Protein 7PQ8 (pdb70)

B-factor: mean 15.74, std 7.75, range [7.04, 47.61]

Structure (mmCIF, N/CA/C/O backbone):
data_7PQ8
#
_entry.id   7PQ8
#
_cell.length_a   34.489
_cell.length_b   57.670
_cell.length_c   93.778
_cell.angle_alpha   90.000
_cell.angle_beta   90.000
_cell.angle_gamma   90.000
#
_symmetry.space_group_name_H-M   'P 21 21 21'
#
loop_
_entity.id
_entity.type
_entity.pdbx_descript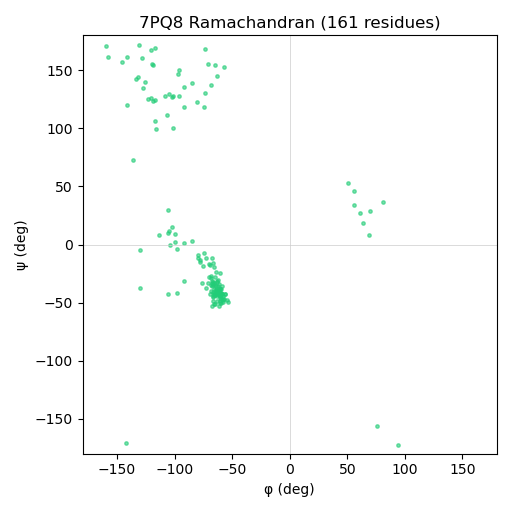ion
1 polymer 'Thiol:disulfide interchange protein DsbA'
2 non-polymer 'TETRAETHYLENE GLYCOL'
3 water water
#
loop_
_atom_site.group_PDB
_atom_site.id
_atom_site.type_symbol
_atom_site.label_atom_id
_atom_site.label_alt_id
_atom_site.label_comp_id
_atom_site.label_asym_id
_atom_site.label_entity_id
_atom_site.label_seq_id
_atom_site.pdbx_PDB_ins_code
_atom_site.Cartn_x
_atom_site.Cartn_y
_atom_site.Cartn_z
_atom_site.occupancy
_atom_site.B_iso_or_equiv
_atom_site.auth_seq_id
_atom_site.auth_comp_id
_atom_site.auth_asym_id
_atom_site.auth_atom_id
_atom_site.pdbx_PDB_model_num
ATOM 1 N N . ASN A 1 3 ? 16.069 1.595 -33.393 1.000 23.502 3 ASN A N 1
ATOM 2 C CA . ASN A 1 3 ? 15.826 0.479 -32.413 1.000 22.527 3 ASN A CA 1
ATOM 3 C C . ASN A 1 3 ? 14.707 0.831 -31.415 1.000 19.595 3 ASN A C 1
ATOM 4 O O . ASN A 1 3 ? 13.825 0.059 -31.494 1.000 17.152 3 ASN A O 1
ATOM 9 N N . ASN A 1 4 ? 14.666 1.906 -30.584 1.000 18.386 4 ASN A N 1
ATOM 10 C CA . ASN A 1 4 ? 13.390 2.305 -29.894 1.000 17.975 4 ASN A CA 1
ATOM 11 C C . ASN A 1 4 ? 12.855 1.242 -28.907 1.000 16.321 4 ASN A C 1
ATOM 12 O O . ASN A 1 4 ? 11.680 1.286 -28.515 1.000 17.906 4 ASN A O 1
ATOM 17 N N . SER A 1 5 ? 13.716 0.342 -28.507 1.000 16.263 5 SER A N 1
ATOM 18 C CA . SER A 1 5 ? 13.400 -0.654 -27.472 1.000 15.502 5 SER A CA 1
ATOM 19 C C . SER A 1 5 ? 13.531 0.028 -26.116 1.000 14.375 5 SER A C 1
ATOM 20 O O . SER A 1 5 ? 13.055 -0.574 -25.134 1.000 13.965 5 SER A O 1
ATOM 23 N N . PHE A 1 6 ? 14.101 1.226 -26.058 1.000 13.618 6 PHE A N 1
ATOM 24 C CA . PHE A 1 6 ? 14.344 1.948 -24.788 1.000 13.867 6 PHE A CA 1
ATOM 25 C C . PHE A 1 6 ? 14.476 3.426 -25.094 1.000 14.353 6 PHE A C 1
ATOM 26 O O . PHE A 1 6 ? 14.725 3.818 -26.275 1.000 14.123 6 PHE A O 1
ATOM 34 N N . ILE A 1 7 ? 14.309 4.223 -24.064 1.000 14.708 7 ILE A N 1
ATOM 35 C CA . ILE A 1 7 ? 14.692 5.653 -24.131 1.000 15.617 7 ILE A CA 1
ATOM 36 C C . ILE A 1 7 ? 15.751 5.917 -23.077 1.000 15.142 7 ILE A C 1
ATOM 37 O O . ILE A 1 7 ? 15.854 5.180 -22.058 1.000 14.376 7 ILE A O 1
ATOM 42 N N . THR A 1 8 ? 16.538 6.942 -23.309 1.000 14.514 8 THR A N 1
ATOM 43 C CA . THR A 1 8 ? 17.615 7.339 -22.399 1.000 14.624 8 THR A CA 1
ATOM 44 C C . THR A 1 8 ? 17.089 8.446 -21.506 1.000 13.590 8 THR A C 1
ATOM 45 O O . THR A 1 8 ? 16.529 9.437 -22.032 1.000 14.251 8 THR A O 1
ATOM 49 N N . LEU A 1 9 ? 17.234 8.277 -20.200 1.000 13.022 9 LEU A N 1
ATOM 50 C CA . LEU A 1 9 ? 16.836 9.287 -19.191 1.000 13.454 9 LEU A CA 1
ATOM 51 C C . LEU A 1 9 ? 17.977 10.281 -19.036 1.000 13.757 9 LEU A C 1
ATOM 52 O O . LEU A 1 9 ? 19.118 9.869 -18.991 1.000 14.462 9 LEU A O 1
ATOM 57 N N . ASN A 1 10 ? 17.629 11.549 -18.932 1.000 13.174 10 ASN A N 1
ATOM 58 C CA . ASN A 1 10 ? 18.611 12.637 -18.761 1.000 14.453 10 ASN A CA 1
ATOM 59 C C . ASN A 1 10 ? 18.041 13.650 -17.783 1.000 14.304 10 ASN A C 1
ATOM 60 O O . ASN A 1 10 ? 16.971 14.206 -18.018 1.000 15.229 10 ASN A O 1
ATOM 65 N N . PRO A 1 11 ? 18.700 13.922 -16.646 1.000 14.647 11 PRO A N 1
ATOM 66 C CA . PRO A 1 11 ? 19.930 13.247 -16.257 1.000 14.783 11 PRO A CA 1
ATOM 67 C C . PRO A 1 11 ? 19.639 11.809 -15.804 1.000 14.510 11 PRO A C 1
ATOM 68 O O . PRO A 1 11 ? 18.484 11.447 -15.547 1.000 14.333 11 PRO A O 1
ATOM 72 N N . SER A 1 12 ? 20.689 11.027 -15.663 1.000 14.644 12 SER A N 1
ATOM 73 C CA . SER A 1 12 ? 20.598 9.659 -15.088 1.000 15.024 12 SER A CA 1
ATOM 74 C C . SER A 1 12 ? 19.990 9.747 -13.685 1.000 14.323 12 SER A C 1
ATOM 75 O O . SER A 1 12 ? 20.153 10.784 -12.989 1.000 15.087 12 SER A O 1
ATOM 78 N N . LEU A 1 13 ? 19.340 8.672 -13.272 1.000 13.397 13 LEU A N 1
ATOM 79 C CA . LEU A 1 13 ? 18.824 8.558 -11.894 1.000 12.964 13 LEU A CA 1
ATOM 80 C C . LEU A 1 13 ? 20.028 8.464 -10.980 1.000 13.740 13 LEU A C 1
ATOM 81 O O . LEU A 1 13 ? 20.983 7.747 -11.269 1.000 13.673 13 LEU A O 1
ATOM 86 N N . PRO A 1 14 ? 20.004 9.184 -9.836 1.000 14.327 14 PRO A N 1
ATOM 87 C CA . PRO A 1 14 ? 21.086 9.081 -8.877 1.000 14.799 14 PRO A CA 1
ATOM 88 C C . PRO A 1 14 ? 21.151 7.695 -8.252 1.000 13.811 14 PRO A C 1
ATOM 89 O O . PRO A 1 14 ? 20.155 7.018 -8.149 1.000 14.410 14 PRO A O 1
ATOM 93 N N A ASN A 1 15 ? 22.346 7.329 -7.798 0.500 14.406 15 ASN A N 1
ATOM 94 N N B ASN A 1 15 ? 22.364 7.343 -7.839 0.500 14.783 15 ASN A N 1
ATOM 95 C CA A ASN A 1 15 ? 22.601 6.100 -7.002 0.500 14.434 15 ASN A CA 1
ATOM 96 C CA B ASN A 1 15 ? 22.632 6.205 -6.928 0.500 15.097 15 ASN A CA 1
ATOM 97 C C A ASN A 1 15 ? 21.928 4.918 -7.699 0.500 13.467 15 ASN A C 1
ATOM 98 C C B ASN A 1 15 ? 22.205 4.893 -7.568 0.500 14.249 15 ASN A C 1
ATOM 99 O O A ASN A 1 15 ? 21.127 4.176 -7.071 0.500 13.312 15 ASN A O 1
ATOM 100 O O B ASN A 1 15 ? 21.748 4.009 -6.841 0.500 15.097 15 ASN A O 1
ATOM 109 N N A SER A 1 16 ? 22.210 4.769 -8.994 0.500 12.731 16 SER A N 1
ATOM 110 N N B SER A 1 16 ? 22.276 4.776 -8.893 0.500 13.425 16 SER A N 1
ATOM 111 C CA A SER A 1 16 ? 21.533 3.790 -9.876 0.500 12.339 16 SER A CA 1
ATOM 112 C CA B SER A 1 16 ? 21.598 3.668 -9.609 0.500 12.828 16 SER A CA 1
ATOM 113 C C A SER A 1 16 ? 22.533 2.870 -10.592 0.500 12.099 16 SER A C 1
ATOM 114 C C B SER A 1 16 ? 22.527 2.952 -10.600 0.500 12.644 16 SER A C 1
ATOM 115 O O A SER A 1 16 ? 22.071 1.900 -11.247 0.500 10.859 16 SER A O 1
ATOM 116 O O B SER A 1 16 ? 22.013 2.212 -11.465 0.500 12.676 16 SER A O 1
ATOM 121 N N . GLU A 1 17 ? 23.846 3.056 -10.425 1.000 12.359 17 GLU A N 1
ATOM 122 C CA . GLU A 1 17 ? 24.796 2.231 -11.219 1.000 12.914 17 GLU A CA 1
ATOM 123 C C . GLU A 1 17 ? 24.560 0.750 -10.884 1.000 11.853 17 GLU A C 1
ATOM 124 O O . GLU A 1 17 ? 24.136 0.444 -9.770 1.000 11.372 17 GLU A O 1
ATOM 130 N N . ASN A 1 18 ? 24.793 -0.140 -11.840 1.000 11.158 18 ASN A N 1
ATOM 131 C CA . ASN A 1 18 ? 24.630 -1.602 -11.637 1.000 10.960 18 ASN A CA 1
ATOM 132 C C . ASN A 1 18 ? 23.255 -1.922 -11.032 1.000 10.539 18 ASN A C 1
ATOM 133 O O . ASN A 1 18 ? 23.173 -2.581 -9.985 1.000 10.690 18 ASN A O 1
ATOM 138 N N . SER A 1 19 ? 22.172 -1.446 -11.639 1.000 9.814 19 SER A N 1
ATOM 139 C CA . SER A 1 19 ? 20.828 -1.656 -11.043 1.000 9.823 19 SER A CA 1
ATOM 140 C C . SER A 1 19 ? 19.753 -1.842 -12.097 1.000 9.392 19 SER A C 1
ATOM 141 O O . SER A 1 19 ? 19.918 -1.413 -13.258 1.000 9.281 19 SER A O 1
ATOM 144 N N . VAL A 1 20 ? 18.664 -2.485 -11.675 1.000 8.866 20 VAL A N 1
ATOM 145 C CA . VAL A 1 20 ? 17.373 -2.402 -12.386 1.000 8.885 20 VAL A CA 1
ATOM 146 C C . VAL A 1 20 ? 16.404 -1.788 -11.379 1.000 8.198 20 VAL A C 1
ATOM 147 O O . VAL A 1 20 ? 16.246 -2.300 -10.243 1.000 8.322 20 VAL A O 1
ATOM 151 N N . ILE A 1 21 ? 15.785 -0.679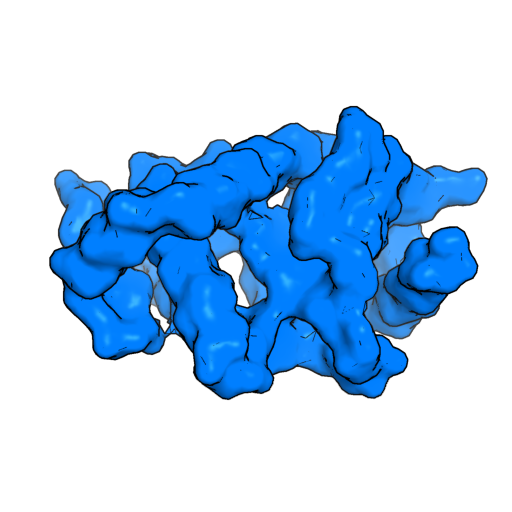 -11.753 1.000 8.032 21 ILE A N 1
ATOM 152 C CA . ILE A 1 21 ? 14.759 0.032 -10.952 1.000 8.536 21 ILE A CA 1
ATOM 153 C C . ILE A 1 21 ? 13.424 -0.262 -11.590 1.000 8.196 21 ILE A C 1
ATOM 154 O O . ILE A 1 21 ? 13.320 -0.178 -12.834 1.000 8.259 21 ILE A O 1
ATOM 159 N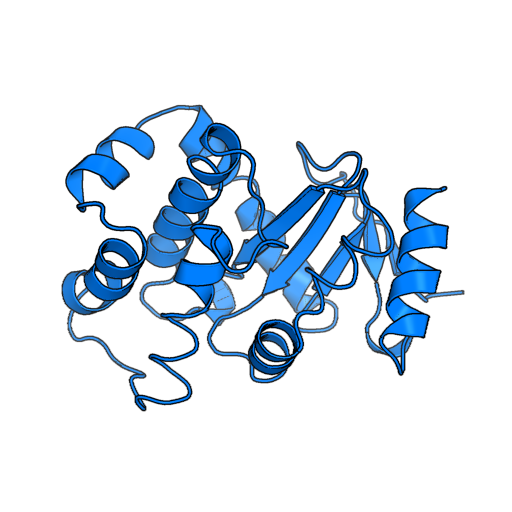 N . GLU A 1 22 ? 12.444 -0.698 -10.829 1.000 7.825 22 GLU A N 1
ATOM 160 C CA . GLU A 1 22 ? 11.075 -0.901 -11.295 1.000 7.475 22 GLU A CA 1
ATOM 161 C C . GLU A 1 22 ? 10.180 0.200 -10.724 1.000 7.057 22 GLU A C 1
ATOM 162 O O . GLU A 1 22 ? 9.936 0.220 -9.496 1.000 7.043 22 GLU A O 1
ATOM 168 N N . ALA A 1 23 ? 9.696 1.077 -11.571 1.000 7.659 23 ALA A N 1
ATOM 169 C CA . ALA A 1 23 ? 8.675 2.060 -11.162 1.000 7.478 23 ALA A CA 1
ATOM 170 C C . ALA A 1 23 ? 7.311 1.390 -11.178 1.000 7.781 23 ALA A C 1
ATOM 171 O O . ALA A 1 23 ? 6.958 0.799 -12.218 1.000 7.890 23 ALA A O 1
ATOM 173 N N . PHE A 1 24 ? 6.607 1.389 -10.063 1.000 7.769 24 PHE A N 1
ATOM 174 C CA . PHE A 1 24 ? 5.408 0.549 -9.894 1.000 7.848 24 PHE A CA 1
ATOM 175 C C . PHE A 1 24 ? 4.348 1.325 -9.114 1.000 8.061 24 PHE A C 1
ATOM 176 O O . PHE A 1 24 ? 4.614 2.255 -8.360 1.000 7.803 24 PHE A O 1
ATOM 184 N N . SER A 1 25 ? 3.132 0.823 -9.242 1.000 8.117 25 SER A N 1
ATOM 185 C CA . SER A 1 25 ? 1.969 1.218 -8.415 1.000 8.586 25 SER A CA 1
ATOM 186 C C . SER A 1 25 ? 1.368 -0.014 -7.784 1.000 8.450 25 SER A C 1
ATOM 187 O O . SER A 1 25 ? 1.243 -1.049 -8.463 1.000 8.384 25 SER A O 1
ATOM 190 N N . TYR A 1 26 ? 0.958 0.070 -6.518 1.000 8.386 26 TYR A N 1
ATOM 191 C CA . TYR A 1 26 ? 0.289 -1.086 -5.870 1.000 8.842 26 TYR A CA 1
ATOM 192 C C . TYR A 1 26 ? -1.147 -1.222 -6.401 1.000 9.278 26 TYR A C 1
ATOM 193 O O . TYR A 1 26 ? -1.771 -2.215 -6.117 1.000 9.032 26 TYR A O 1
ATOM 202 N N . LYS A 1 27 ? -1.615 -0.268 -7.181 1.000 9.292 27 LYS A N 1
ATOM 203 C CA . LYS A 1 27 ? -2.975 -0.308 -7.778 1.000 9.813 27 LYS A CA 1
ATOM 204 C C . LYS A 1 27 ? -2.942 -0.712 -9.250 1.000 9.574 27 LYS A C 1
ATOM 205 O O . LYS A 1 27 ? -3.958 -0.583 -9.936 1.000 10.641 27 LYS A O 1
ATOM 211 N N . CYS A 1 28 ? -1.822 -1.265 -9.715 1.000 8.616 28 CYS A N 1
ATOM 212 C CA . CYS A 1 28 ? -1.660 -1.595 -11.143 1.000 8.580 28 CYS A CA 1
ATOM 213 C C . CYS A 1 28 ? -1.617 -3.109 -11.251 1.000 8.411 28 CYS A C 1
ATOM 214 O O . CYS A 1 28 ? -0.756 -3.770 -10.662 1.000 8.094 28 CYS A O 1
ATOM 217 N N A ILE A 1 29 ? -2.528 -3.667 -12.045 0.500 8.285 29 ILE A N 1
ATOM 218 N N B ILE A 1 29 ? -2.504 -3.664 -12.062 0.500 8.775 29 ILE A N 1
ATOM 219 C CA A ILE A 1 29 ? -2.617 -5.139 -12.245 0.500 8.484 29 ILE A CA 1
ATOM 220 C CA B ILE A 1 29 ? -2.610 -5.137 -12.213 0.500 9.317 29 ILE A CA 1
ATOM 221 C C A ILE A 1 29 ? -1.323 -5.657 -12.849 0.500 8.546 29 ILE A C 1
ATOM 222 C C B ILE A 1 29 ? -1.384 -5.701 -12.921 0.500 8.956 29 ILE A C 1
ATOM 223 O O A ILE A 1 29 ? -0.882 -6.773 -12.475 0.500 8.412 29 ILE A O 1
ATOM 224 O O B ILE A 1 29 ? -1.078 -6.908 -12.721 0.500 8.294 29 ILE A O 1
ATOM 233 N N . HIS A 1 30 ? -0.722 -4.920 -13.772 1.000 8.576 30 HIS A N 1
ATOM 234 C CA . HIS A 1 30 ? 0.514 -5.403 -14.430 1.000 9.260 30 HIS A CA 1
ATOM 235 C C . HIS A 1 30 ? 1.620 -5.491 -13.382 1.000 8.393 30 HIS A C 1
ATOM 236 O O . HIS A 1 30 ? 2.393 -6.455 -13.376 1.000 8.388 30 HIS A O 1
ATOM 243 N N . CYS A 1 31 ? 1.709 -4.461 -12.530 1.000 7.877 31 CYS A N 1
ATOM 244 C CA . CYS A 1 31 ? 2.698 -4.494 -11.429 1.000 7.773 31 CYS A CA 1
ATOM 245 C C . CYS A 1 31 ? 2.440 -5.689 -10.499 1.000 7.635 31 CYS A C 1
ATOM 246 O O . CYS A 1 31 ? 3.366 -6.413 -10.139 1.000 7.505 31 CYS A O 1
ATOM 249 N N . TYR A 1 32 ? 1.181 -5.907 -10.169 1.000 7.724 32 TYR A N 1
ATOM 250 C CA . TYR A 1 32 ? 0.816 -7.071 -9.334 1.000 8.223 32 TYR A CA 1
ATOM 251 C C . TYR A 1 32 ? 1.248 -8.376 -9.996 1.000 8.471 32 TYR A C 1
ATOM 252 O O . TYR A 1 32 ? 1.807 -9.279 -9.348 1.000 8.643 32 TYR A O 1
ATOM 261 N N . ASN A 1 33 ? 1.031 -8.489 -11.291 1.000 8.739 33 ASN A N 1
ATOM 262 C CA . ASN A 1 33 ? 1.370 -9.734 -12.007 1.000 9.165 33 ASN A CA 1
ATOM 263 C C . ASN A 1 33 ? 2.874 -9.918 -12.008 1.000 8.668 33 ASN A C 1
ATOM 264 O O . ASN A 1 33 ? 3.331 -11.065 -11.805 1.000 8.732 33 ASN A O 1
ATOM 269 N N . HIS A 1 34 ? 3.665 -8.875 -12.211 1.000 8.017 34 HIS A N 1
ATOM 270 C CA . HIS A 1 34 ? 5.135 -8.996 -12.149 1.000 7.987 34 HIS A CA 1
ATOM 271 C C . HIS A 1 34 ? 5.605 -9.354 -10.736 1.000 7.950 34 HIS A C 1
ATOM 272 O O . HIS A 1 34 ? 6.581 -10.132 -10.602 1.000 8.503 34 HIS A O 1
ATOM 279 N N . HIS A 1 35 ? 4.946 -8.856 -9.712 1.000 8.078 35 HIS A N 1
ATOM 280 C CA . HIS A 1 35 ? 5.271 -9.183 -8.312 1.000 8.313 35 HIS A CA 1
ATOM 281 C C . HIS A 1 35 ? 5.007 -10.674 -8.079 1.000 8.906 35 HIS A C 1
ATOM 282 O O . HIS A 1 35 ? 5.887 -11.356 -7.520 1.000 9.718 35 HIS A O 1
ATOM 289 N N . LYS A 1 36 ? 3.830 -11.148 -8.435 1.000 9.098 36 LYS A N 1
ATOM 290 C CA . LYS A 1 36 ? 3.492 -12.580 -8.235 1.000 9.929 36 LYS A CA 1
ATOM 291 C C . LYS A 1 36 ? 4.411 -13.454 -9.086 1.000 10.385 36 LYS A C 1
ATOM 292 O O . LYS A 1 36 ? 4.772 -14.570 -8.631 1.000 11.562 36 LYS A O 1
ATOM 298 N N . PHE A 1 37 ? 4.731 -13.055 -10.295 1.000 10.088 37 PHE A N 1
ATOM 299 C CA . PHE A 1 37 ? 5.555 -13.873 -11.209 1.000 10.805 37 PHE A CA 1
ATOM 300 C C . PHE A 1 37 ? 6.990 -13.967 -10.691 1.000 10.507 37 PHE A C 1
ATOM 301 O O . PHE A 1 37 ? 7.683 -14.939 -11.041 1.000 11.115 37 PHE A O 1
ATOM 309 N N . GLY A 1 38 ? 7.466 -12.988 -9.933 1.000 10.208 38 GLY A N 1
ATOM 310 C CA . GLY A 1 38 ? 8.868 -12.954 -9.484 1.000 9.937 38 GLY A CA 1
ATOM 311 C C . GLY A 1 38 ? 9.788 -12.419 -10.551 1.000 9.760 38 GLY A C 1
ATOM 312 O O . GLY A 1 38 ? 10.939 -12.806 -10.599 1.000 10.059 38 GLY A O 1
ATOM 313 N N . THR A 1 39 ? 9.367 -11.434 -11.336 1.000 9.316 39 THR A N 1
ATOM 314 C CA . THR A 1 39 ? 10.221 -10.856 -12.402 1.000 8.985 39 THR A CA 1
ATOM 315 C C . THR A 1 39 ? 11.570 -10.408 -11.846 1.000 8.882 39 THR A C 1
ATOM 316 O O . THR A 1 39 ? 12.620 -10.755 -12.429 1.000 9.312 39 THR A O 1
ATOM 320 N N . LEU A 1 40 ? 11.569 -9.642 -10.752 1.000 8.846 40 LEU A N 1
ATOM 321 C CA . LEU A 1 40 ? 12.876 -9.140 -10.216 1.000 8.902 40 LEU A CA 1
ATOM 322 C C . LEU A 1 40 ? 13.760 -10.305 -9.722 1.000 9.139 40 LEU A C 1
ATOM 323 O O . LEU A 1 40 ? 14.954 -10.273 -9.974 1.000 8.678 40 LEU A O 1
ATOM 328 N N . GLU A 1 41 ? 13.186 -11.261 -9.009 1.000 9.708 41 GLU A N 1
ATOM 329 C CA . GLU A 1 41 ? 13.950 -12.465 -8.584 1.000 10.761 41 GLU A CA 1
ATOM 330 C C . GLU A 1 41 ? 14.572 -13.162 -9.801 1.000 10.513 41 GLU A C 1
ATOM 331 O O . GLU A 1 41 ? 15.758 -13.576 -9.755 1.000 10.580 41 GLU A O 1
ATOM 337 N N A LYS A 1 42 ? 13.818 -13.274 -10.891 0.500 10.614 42 LYS A N 1
ATOM 338 N N B LYS A 1 42 ? 13.824 -13.267 -10.899 0.500 10.733 42 LYS A N 1
ATOM 339 C CA A LYS A 1 42 ? 14.311 -13.963 -12.108 0.500 10.969 42 LYS A CA 1
ATOM 340 C CA B LYS A 1 42 ? 14.297 -13.995 -12.105 0.500 11.175 42 LYS A CA 1
ATOM 341 C C A LYS A 1 42 ? 15.436 -13.140 -12.727 0.500 10.842 42 LYS A C 1
ATOM 342 C C B LYS A 1 42 ? 15.372 -13.148 -12.809 0.500 10.936 42 LYS A C 1
ATOM 343 O O A LYS A 1 42 ? 16.436 -13.708 -13.184 0.500 11.094 42 LYS A O 1
ATOM 344 O O B LYS A 1 42 ? 16.301 -13.711 -13.414 0.500 11.216 42 LYS A O 1
ATOM 355 N N . LEU A 1 43 ? 15.318 -11.818 -12.702 1.000 10.250 43 LEU A N 1
ATOM 356 C CA . LEU A 1 43 ? 16.423 -10.973 -13.224 1.000 10.491 43 LEU A CA 1
ATOM 357 C C . LEU A 1 43 ? 17.654 -11.144 -12.334 1.000 10.688 43 LEU A C 1
ATOM 358 O O . LEU A 1 43 ? 18.749 -11.229 -12.894 1.000 11.232 43 LEU A O 1
ATOM 363 N N . ARG A 1 44 ? 17.502 -11.277 -11.026 1.000 10.640 44 ARG A N 1
ATOM 364 C CA . ARG A 1 44 ? 18.691 -11.539 -10.164 1.000 11.499 44 ARG A CA 1
ATOM 365 C C . ARG A 1 44 ? 19.318 -12.890 -10.504 1.000 12.407 44 ARG A C 1
ATOM 366 O O . ARG A 1 44 ? 20.559 -12.988 -10.462 1.000 12.844 44 ARG A O 1
ATOM 374 N N . GLU A 1 45 ? 18.516 -13.903 -10.846 1.000 13.141 45 GLU A N 1
ATOM 375 C CA . GLU A 1 45 ? 19.063 -15.225 -11.257 1.000 15.040 45 GLU A CA 1
ATOM 376 C C . GLU A 1 45 ? 19.962 -15.022 -12.476 1.000 15.722 45 GLU A C 1
ATOM 377 O O . GLU A 1 45 ? 21.042 -15.666 -12.532 1.000 16.745 45 GLU A O 1
ATOM 383 N N . ALA A 1 46 ? 19.559 -14.205 -13.438 1.000 15.225 46 ALA A N 1
ATOM 384 C CA . ALA A 1 46 ? 20.350 -13.937 -14.661 1.000 15.099 46 ALA A CA 1
ATOM 385 C C . ALA A 1 46 ? 21.512 -12.989 -14.378 1.000 15.412 46 ALA A C 1
ATOM 386 O O . ALA A 1 46 ? 22.553 -13.095 -15.090 1.000 16.139 46 ALA A O 1
ATOM 388 N N . PHE A 1 47 ? 21.350 -12.054 -13.451 1.000 14.330 47 PHE A N 1
ATOM 389 C CA . PHE A 1 47 ? 22.277 -10.903 -13.293 1.000 14.189 47 PHE A CA 1
ATOM 390 C C . PHE A 1 47 ? 22.552 -10.730 -11.814 1.000 14.423 47 PHE A C 1
ATOM 391 O O . PHE A 1 47 ? 22.072 -9.781 -11.229 1.000 13.170 47 PHE A O 1
ATOM 399 N N . PRO A 1 48 ? 23.341 -11.632 -11.202 1.000 14.692 48 PRO A N 1
ATOM 400 C CA . PRO A 1 48 ? 23.556 -11.542 -9.763 1.000 15.434 48 PRO A CA 1
ATOM 401 C C . PRO A 1 48 ? 24.351 -10.289 -9.346 1.000 15.718 48 PRO A C 1
ATOM 402 O O . PRO A 1 48 ? 24.283 -9.965 -8.194 1.000 15.877 48 PRO A O 1
ATOM 406 N N . ASN A 1 49 ? 25.038 -9.579 -10.242 1.000 15.490 49 ASN A N 1
ATOM 407 C CA . ASN A 1 49 ? 25.801 -8.375 -9.833 1.000 15.963 49 ASN A CA 1
ATOM 408 C C . ASN A 1 49 ? 24.993 -7.098 -9.940 1.000 15.415 49 ASN A C 1
ATOM 409 O O . ASN A 1 49 ? 25.555 -6.028 -9.641 1.000 17.266 49 ASN A O 1
ATOM 414 N N . LEU A 1 50 ? 23.714 -7.167 -10.342 1.000 13.621 50 LEU A N 1
ATOM 415 C CA . LEU A 1 50 ? 22.849 -5.963 -10.372 1.000 12.828 50 LEU A CA 1
ATOM 416 C C . LEU A 1 50 ? 22.041 -5.912 -9.077 1.000 12.259 50 LEU A C 1
ATOM 417 O O . LEU A 1 50 ? 21.755 -6.975 -8.488 1.000 13.722 50 LEU A O 1
ATOM 422 N N . HIS A 1 51 ? 21.720 -4.705 -8.666 1.000 12.289 51 HIS A N 1
ATOM 423 C CA . HIS A 1 51 ? 20.859 -4.390 -7.511 1.000 12.061 51 HIS A CA 1
ATOM 424 C C . HIS A 1 51 ? 19.461 -4.146 -8.069 1.000 11.417 51 HIS A C 1
ATOM 425 O O . HIS A 1 51 ? 19.349 -3.578 -9.192 1.000 12.385 51 HIS A O 1
ATOM 432 N N . PHE A 1 52 ? 18.439 -4.499 -7.324 1.000 9.556 52 PHE A N 1
ATOM 433 C CA . PHE A 1 52 ? 17.029 -4.370 -7.764 1.000 9.567 52 PHE A CA 1
ATOM 434 C C . PHE A 1 52 ? 16.310 -3.531 -6.759 1.000 9.591 52 PHE A C 1
ATOM 435 O O . PHE A 1 52 ? 16.319 -3.837 -5.559 1.000 9.668 52 PHE A O 1
ATOM 443 N N . LYS A 1 53 ? 15.669 -2.465 -7.229 1.000 9.460 53 LYS A N 1
ATOM 444 C CA . LYS A 1 53 ? 15.014 -1.463 -6.362 1.000 10.707 53 LYS A CA 1
ATOM 445 C C . LYS A 1 53 ? 13.619 -1.132 -6.872 1.000 9.538 53 LYS A C 1
ATOM 446 O O . LYS A 1 53 ? 13.443 -0.929 -8.100 1.000 9.510 53 LYS A O 1
ATOM 452 N N . LEU A 1 54 ? 12.693 -0.932 -5.973 1.000 9.042 54 LEU A N 1
ATOM 453 C CA . LEU A 1 54 ? 11.336 -0.442 -6.290 1.000 9.350 54 LEU A CA 1
ATOM 454 C C . LEU A 1 54 ? 11.302 1.081 -6.195 1.000 9.724 54 LEU A C 1
ATOM 455 O O . LEU A 1 54 ? 11.849 1.685 -5.230 1.000 11.645 54 LEU A O 1
ATOM 460 N N . TYR A 1 55 ? 10.677 1.711 -7.166 1.000 8.778 55 TYR A N 1
ATOM 461 C CA . TYR A 1 55 ? 10.356 3.154 -7.145 1.000 8.790 55 TYR A CA 1
ATOM 462 C C . TYR A 1 55 ? 8.835 3.262 -7.150 1.000 8.049 55 TYR A C 1
ATOM 463 O O . TYR A 1 55 ? 8.209 3.137 -8.191 1.000 8.201 55 TYR A O 1
ATOM 472 N N . PRO A 1 56 ? 8.175 3.476 -6.005 1.000 7.868 56 PRO A N 1
ATOM 473 C CA . PRO A 1 56 ? 6.733 3.675 -6.037 1.000 8.064 56 PRO A CA 1
ATOM 474 C C . PRO A 1 56 ? 6.410 4.959 -6.834 1.000 7.964 56 PRO A C 1
ATOM 475 O O . PRO A 1 56 ? 7.159 5.933 -6.761 1.000 8.394 56 PRO A O 1
ATOM 479 N N . VAL A 1 57 ? 5.285 4.922 -7.548 1.000 7.660 57 VAL A N 1
ATOM 480 C CA . VAL A 1 57 ? 4.788 6.035 -8.379 1.000 7.997 57 VAL A CA 1
ATOM 481 C C . VAL A 1 57 ? 3.678 6.744 -7.621 1.000 7.877 57 VAL A C 1
ATOM 482 O O . VAL A 1 57 ? 2.559 6.307 -7.639 1.000 7.954 57 VAL A O 1
ATOM 486 N N . SER A 1 58 ? 4.004 7.871 -6.999 1.000 8.568 58 SER A N 1
ATOM 487 C CA . SER A 1 58 ? 3.086 8.451 -6.003 1.000 8.931 58 SER A CA 1
ATOM 488 C C . SER A 1 58 ? 1.797 8.938 -6.651 1.000 9.368 58 SER A C 1
ATOM 489 O O . SER A 1 58 ? 0.755 8.755 -6.043 1.000 9.634 58 SER A O 1
ATOM 492 N N . LEU A 1 59 ? 1.833 9.411 -7.886 1.000 10.314 59 LEU A N 1
ATOM 493 C CA . LEU A 1 59 ? 0.572 9.897 -8.530 1.000 11.953 59 LEU A CA 1
ATOM 494 C C . LEU A 1 59 ? -0.345 8.733 -8.901 1.000 12.648 59 LEU A C 1
ATOM 495 O O . LEU A 1 59 ? -1.523 8.972 -9.170 1.000 13.780 59 LEU A O 1
ATOM 500 N N . MET A 1 60 ? 0.116 7.486 -8.850 1.000 12.214 60 MET A N 1
ATOM 501 C CA . MET A 1 60 ? -0.783 6.331 -9.093 1.000 12.849 60 MET A CA 1
ATOM 502 C C . MET A 1 60 ? -1.130 5.639 -7.785 1.000 12.865 60 MET A C 1
ATOM 503 O O . MET A 1 60 ? -1.860 4.633 -7.829 1.000 15.331 60 MET A O 1
ATOM 508 N N . ASN A 1 61 ? -0.630 6.100 -6.637 1.000 12.046 61 ASN A N 1
ATOM 509 C CA . ASN A 1 61 ? -0.752 5.382 -5.347 1.000 12.159 61 ASN A CA 1
ATOM 510 C C . ASN A 1 61 ? -1.773 6.003 -4.410 1.000 12.928 61 ASN A C 1
ATOM 511 O O . ASN A 1 61 ? -1.761 5.629 -3.216 1.000 14.163 61 ASN A O 1
ATOM 516 N N . GLY A 1 62 ? -2.546 6.944 -4.924 1.000 14.001 62 GLY A N 1
ATOM 517 C CA . GLY A 1 62 ? -3.766 7.427 -4.265 1.000 14.363 62 GLY A CA 1
ATOM 518 C C . GLY A 1 62 ? -3.504 8.357 -3.091 1.000 14.163 62 GLY A C 1
ATOM 519 O O . GLY A 1 62 ? -2.459 9.016 -3.038 1.000 13.437 62 GLY A O 1
ATOM 520 N N . GLU A 1 63 ? -4.472 8.420 -2.195 1.000 15.055 63 GLU A N 1
ATOM 521 C CA . GLU A 1 63 ? -4.573 9.480 -1.180 1.000 15.345 63 GLU A CA 1
ATOM 522 C C . GLU A 1 63 ? -3.371 9.521 -0.224 1.000 15.416 63 GLU A C 1
ATOM 523 O O . GLU A 1 63 ? -2.942 10.610 0.190 1.000 15.067 63 GLU A O 1
ATOM 529 N N . PHE A 1 64 ? -2.852 8.368 0.136 1.000 14.075 64 PHE A N 1
ATOM 530 C CA . PHE A 1 64 ? -1.763 8.201 1.140 1.000 13.281 64 PHE A CA 1
ATOM 531 C C . PHE A 1 64 ? -0.448 7.877 0.446 1.000 12.457 64 PHE A C 1
ATOM 532 O O . PHE A 1 64 ? 0.402 7.185 1.022 1.000 12.233 64 PHE A O 1
ATOM 540 N N . SER A 1 65 ? -0.289 8.358 -0.777 1.000 11.549 65 SER A N 1
ATOM 541 C CA . SER A 1 65 ? 0.915 8.092 -1.602 1.000 10.824 65 SER A CA 1
ATOM 542 C C . SER A 1 65 ? 2.177 8.627 -0.912 1.000 10.594 65 SER A C 1
ATOM 543 O O . SER A 1 65 ? 3.241 7.998 -1.047 1.000 9.770 65 SER A O 1
ATOM 546 N N . LYS A 1 66 ? 2.138 9.773 -0.259 1.000 10.790 66 LYS A N 1
ATOM 547 C CA . LYS A 1 66 ? 3.374 10.329 0.358 1.000 11.564 66 LYS A CA 1
ATOM 548 C C . LYS A 1 66 ? 3.834 9.371 1.469 1.000 10.764 66 LYS A C 1
ATOM 549 O O . LYS A 1 66 ? 5.017 9.039 1.560 1.000 9.713 66 LYS A O 1
ATOM 555 N N . GLU A 1 67 ? 2.878 8.891 2.258 1.000 10.998 67 GLU A N 1
ATOM 556 C CA . GLU A 1 67 ? 3.176 7.972 3.377 1.000 11.373 67 GLU A CA 1
ATOM 557 C C . GLU A 1 67 ? 3.651 6.629 2.836 1.000 10.706 67 GLU A C 1
ATOM 558 O O . GLU A 1 67 ? 4.563 6.052 3.402 1.000 10.158 67 GLU A O 1
ATOM 564 N N . MET A 1 68 ? 3.115 6.190 1.715 1.000 9.948 68 MET A N 1
ATOM 565 C CA . MET A 1 68 ? 3.602 4.944 1.084 1.000 9.686 68 MET A CA 1
ATOM 566 C C . MET A 1 68 ? 5.055 5.162 0.655 1.000 9.396 68 MET A C 1
ATOM 567 O O . MET A 1 68 ? 5.897 4.272 0.849 1.000 9.027 68 MET A O 1
ATOM 572 N N . ASN A 1 69 ? 5.392 6.319 0.082 1.000 9.309 69 ASN A N 1
ATOM 573 C CA . ASN A 1 69 ? 6.799 6.596 -0.310 1.000 9.440 69 ASN A CA 1
ATOM 574 C C . ASN A 1 69 ? 7.695 6.527 0.937 1.000 9.513 69 ASN A C 1
ATOM 575 O O . ASN A 1 69 ? 8.797 5.977 0.850 1.000 9.325 69 ASN A O 1
ATOM 580 N N . GLU A 1 70 ? 7.254 7.076 2.076 1.000 10.139 70 GLU A N 1
ATOM 581 C CA . GLU A 1 70 ? 8.021 7.034 3.335 1.000 10.824 70 GLU A CA 1
ATOM 582 C C . GLU A 1 70 ? 8.309 5.588 3.731 1.000 9.422 70 GLU A C 1
ATOM 583 O O . GLU A 1 70 ? 9.437 5.256 4.112 1.000 9.246 70 GLU A O 1
ATOM 589 N N . LEU A 1 71 ? 7.294 4.721 3.672 1.000 8.848 71 LEU A N 1
ATOM 590 C CA . LEU A 1 71 ? 7.464 3.302 4.051 1.000 8.892 71 LEU A CA 1
ATOM 591 C C . LEU A 1 71 ? 8.434 2.606 3.103 1.000 8.072 71 LEU A C 1
ATOM 592 O O . LEU A 1 71 ? 9.306 1.855 3.602 1.000 8.373 71 LEU A O 1
ATOM 597 N N . PHE A 1 72 ? 8.337 2.851 1.787 1.000 7.862 72 PHE A N 1
ATOM 598 C CA . PHE A 1 72 ? 9.286 2.232 0.833 1.000 7.682 72 PHE A CA 1
ATOM 599 C C . PHE A 1 72 ? 10.687 2.790 1.057 1.000 7.656 72 PHE A C 1
ATOM 600 O O . PHE A 1 72 ? 11.655 2.054 0.866 1.000 8.259 72 PHE A O 1
ATOM 608 N N . ALA A 1 73 ? 10.845 4.066 1.425 1.000 7.717 73 ALA A N 1
ATOM 609 C CA . ALA A 1 73 ? 12.194 4.595 1.677 1.000 8.119 73 ALA A CA 1
ATOM 610 C C . ALA A 1 73 ? 12.807 3.846 2.862 1.000 8.275 73 ALA A C 1
ATOM 611 O O . ALA A 1 73 ? 13.977 3.420 2.823 1.000 8.266 73 ALA A O 1
ATOM 613 N N . PHE A 1 74 ? 12.028 3.655 3.917 1.000 8.677 74 PHE A N 1
ATOM 614 C CA . PHE A 1 74 ? 12.476 2.900 5.116 1.000 8.903 74 PHE A CA 1
ATOM 615 C C . PHE A 1 74 ? 12.854 1.473 4.711 1.000 8.780 74 PHE A C 1
ATOM 616 O O . PHE A 1 74 ? 13.874 0.968 5.119 1.000 9.084 74 PHE A O 1
ATOM 624 N N . ALA A 1 75 ? 11.973 0.787 3.979 1.000 8.167 75 ALA A N 1
ATOM 625 C CA . ALA A 1 75 ? 12.235 -0.598 3.546 1.000 8.442 75 ALA A CA 1
ATOM 626 C C . ALA A 1 75 ? 13.544 -0.646 2.768 1.000 8.535 75 ALA A C 1
ATOM 627 O O . ALA A 1 75 ? 14.340 -1.570 2.966 1.000 8.471 75 ALA A O 1
ATOM 629 N N . GLN A 1 76 ? 13.783 0.332 1.876 1.000 8.778 76 GLN A N 1
ATOM 630 C CA . GLN A 1 76 ? 14.998 0.278 1.010 1.000 9.402 76 GLN A CA 1
ATOM 631 C C . GLN A 1 76 ? 16.226 0.363 1.908 1.000 10.131 76 GLN A C 1
ATOM 632 O O . GLN A 1 76 ? 17.186 -0.380 1.709 1.000 10.295 76 GLN A O 1
ATOM 638 N N A TYR A 1 77 ? 16.220 1.355 2.808 0.500 10.638 77 TYR A N 1
ATOM 639 N N B TYR A 1 77 ? 16.253 1.278 2.861 0.500 10.632 77 TYR A N 1
ATOM 640 C CA A TYR A 1 77 ? 17.251 1.619 3.852 0.500 11.626 77 TYR A CA 1
ATOM 641 C CA B TYR A 1 77 ? 17.481 1.452 3.670 0.500 11.526 77 TYR A CA 1
ATOM 642 C C A TYR A 1 77 ? 17.581 0.322 4.582 0.500 11.773 77 TYR A C 1
ATOM 643 C C B TYR A 1 77 ? 17.637 0.305 4.683 0.500 11.744 77 TYR A C 1
ATOM 644 O O A TYR A 1 77 ? 18.747 -0.157 4.491 0.500 12.027 77 TYR A O 1
ATOM 645 O O B TYR A 1 77 ? 18.769 -0.122 4.963 0.500 12.075 77 TYR A O 1
ATOM 662 N N . LYS A 1 78 ? 16.555 -0.246 5.209 1.000 11.543 78 LYS A N 1
ATOM 663 C CA . LYS A 1 78 ? 16.701 -1.415 6.110 1.000 13.229 78 LYS A CA 1
ATOM 664 C C . LYS A 1 78 ? 17.160 -2.631 5.304 1.000 12.052 78 LYS A C 1
ATOM 665 O O . LYS A 1 78 ? 17.987 -3.438 5.828 1.000 12.292 78 LYS A O 1
ATOM 671 N N . ASP A 1 79 ? 16.694 -2.784 4.063 1.000 10.893 79 ASP A N 1
ATOM 672 C CA . ASP A 1 79 ? 17.113 -3.951 3.239 1.000 11.328 79 ASP A CA 1
ATOM 673 C C . ASP A 1 79 ? 18.631 -3.909 3.007 1.000 11.972 79 ASP A C 1
ATOM 674 O O . ASP A 1 79 ? 19.282 -4.963 3.031 1.000 11.379 79 ASP A O 1
ATOM 679 N N . GLU A 1 80 ? 19.216 -2.730 2.845 1.000 13.940 80 GLU A N 1
ATOM 680 C CA . GLU A 1 80 ? 20.693 -2.604 2.699 1.000 16.972 80 GLU A CA 1
ATOM 681 C C . GLU A 1 80 ? 21.419 -3.072 3.944 1.000 18.974 80 GLU A C 1
ATOM 682 O O . GLU A 1 80 ? 22.537 -3.583 3.840 1.000 22.315 80 GLU A O 1
ATOM 688 N N . GLN A 1 81 ? 20.829 -2.894 5.100 1.000 20.330 81 GLN A N 1
ATOM 689 C CA . GLN A 1 81 ? 21.497 -3.275 6.364 1.000 22.657 81 GLN A CA 1
ATOM 690 C C . GLN A 1 81 ? 21.455 -4.797 6.496 1.000 21.868 81 GLN A C 1
ATOM 691 O O . GLN A 1 81 ? 22.295 -5.353 7.213 1.000 23.382 81 GLN A O 1
ATOM 697 N N . ASN A 1 82 ? 20.558 -5.465 5.757 1.000 20.707 82 ASN A N 1
ATOM 698 C CA . ASN A 1 82 ? 20.194 -6.887 5.949 1.000 19.754 82 ASN A CA 1
ATOM 699 C C . ASN A 1 82 ? 20.631 -7.778 4.758 1.000 17.792 82 ASN A C 1
ATOM 700 O O . ASN A 1 82 ? 20.201 -8.926 4.666 1.000 17.696 82 ASN A O 1
ATOM 705 N N . GLY A 1 83 ? 21.402 -7.282 3.784 1.000 14.892 83 GLY A N 1
ATOM 706 C CA . GLY A 1 83 ? 21.818 -8.091 2.631 1.000 14.444 83 GLY A CA 1
ATOM 707 C C . GLY A 1 83 ? 20.698 -8.452 1.660 1.000 13.260 83 GLY A C 1
ATOM 708 O O . GLY A 1 83 ? 20.787 -9.496 0.976 1.000 13.990 83 GLY A O 1
ATOM 709 N N . LYS A 1 84 ? 19.668 -7.608 1.551 1.000 11.964 84 LYS A N 1
ATOM 710 C CA . LYS A 1 84 ? 18.529 -7.900 0.663 1.000 12.104 84 LYS A CA 1
ATOM 711 C C . LYS A 1 84 ? 18.285 -6.705 -0.250 1.000 10.503 84 LYS A C 1
ATOM 712 O O . LYS A 1 84 ? 18.699 -5.553 0.047 1.000 10.018 84 LYS A O 1
ATOM 718 N N . ASP A 1 85 ? 17.576 -6.995 -1.328 1.000 9.583 85 ASP A N 1
ATOM 719 C CA . ASP A 1 85 ? 16.953 -5.930 -2.151 1.000 8.996 85 ASP A CA 1
ATOM 720 C C . ASP A 1 85 ? 15.603 -6.448 -2.619 1.000 8.834 85 ASP A C 1
ATOM 721 O O . ASP A 1 85 ? 15.137 -7.507 -2.159 1.000 9.354 85 ASP A O 1
ATOM 726 N N . ALA A 1 86 ? 14.981 -5.691 -3.532 1.000 8.879 86 ALA A N 1
ATOM 727 C CA . ALA A 1 86 ? 13.588 -5.965 -3.924 1.000 9.283 86 ALA A CA 1
ATOM 728 C C . ALA A 1 86 ? 13.452 -7.282 -4.682 1.000 9.394 86 ALA A C 1
ATOM 729 O O . ALA A 1 86 ? 12.339 -7.737 -4.898 1.000 10.092 86 ALA A O 1
ATOM 731 N N . SER A 1 87 ? 14.556 -7.886 -5.104 1.000 9.245 87 SER A N 1
ATOM 732 C CA . SER A 1 87 ? 14.556 -9.184 -5.806 1.000 9.905 87 SER A CA 1
ATOM 733 C C . SER A 1 87 ? 14.547 -10.354 -4.831 1.000 9.663 87 SER A C 1
ATOM 734 O O . SER A 1 87 ? 14.567 -11.536 -5.302 1.000 10.724 87 SER A O 1
ATOM 737 N N . TYR A 1 88 ? 14.485 -10.118 -3.522 1.000 9.691 88 TYR A N 1
ATOM 738 C CA . TYR A 1 88 ? 14.354 -11.206 -2.506 1.000 10.342 88 TYR A CA 1
ATOM 739 C C . TYR A 1 88 ? 12.946 -11.146 -1.932 1.000 10.540 88 TYR A C 1
ATOM 740 O O . TYR A 1 88 ? 12.520 -10.092 -1.467 1.000 10.316 88 TYR A O 1
ATOM 749 N N . SER A 1 89 ? 12.226 -12.252 -1.922 1.000 11.193 89 SER A N 1
ATOM 750 C CA . SER A 1 89 ? 10.843 -12.316 -1.435 1.000 12.257 89 SER A CA 1
ATOM 751 C C . SER A 1 89 ? 10.774 -11.991 0.047 1.000 12.221 89 SER A C 1
ATOM 752 O O . SER A 1 89 ? 9.680 -11.572 0.467 1.000 13.534 89 SER A O 1
ATOM 755 N N . ASP A 1 90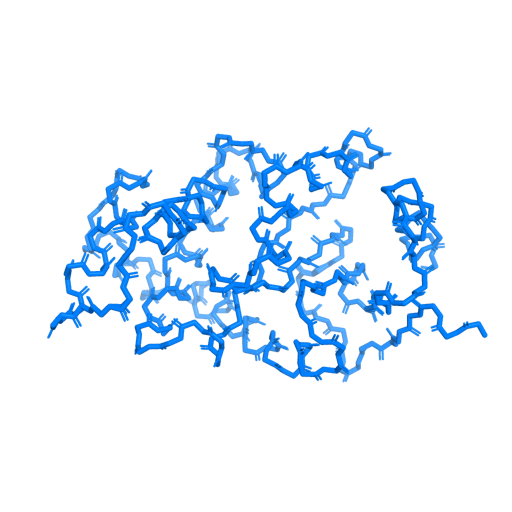 ? 11.862 -12.167 0.817 1.000 11.824 90 ASP A N 1
ATOM 756 C CA . ASP A 1 90 ? 11.834 -11.871 2.273 1.000 12.167 90 ASP A CA 1
ATOM 757 C C . ASP A 1 90 ? 12.448 -10.495 2.563 1.000 11.139 90 ASP A C 1
ATOM 758 O O . ASP A 1 90 ? 12.628 -10.181 3.735 1.000 11.629 90 ASP A O 1
ATOM 763 N N . SER A 1 91 ? 12.724 -9.708 1.530 1.000 10.028 91 SER A N 1
ATOM 764 C CA . SER A 1 91 ? 13.115 -8.289 1.740 1.000 9.533 91 SER A CA 1
ATOM 765 C C . SER A 1 91 ? 11.939 -7.540 2.358 1.000 9.079 91 SER A C 1
ATOM 766 O O . SER A 1 91 ? 10.755 -7.902 2.122 1.000 9.243 91 SER A O 1
ATOM 769 N N . LEU A 1 92 ? 12.236 -6.466 3.077 1.000 9.070 92 LEU A N 1
ATOM 770 C CA . LEU A 1 92 ? 11.159 -5.571 3.547 1.000 9.424 92 LEU A CA 1
ATOM 771 C C . LEU A 1 92 ? 10.495 -4.913 2.333 1.000 8.449 92 LEU A C 1
ATOM 772 O O . LEU A 1 92 ? 9.256 -4.709 2.365 1.000 7.977 92 LEU A O 1
ATOM 777 N N . SER A 1 93 ? 11.246 -4.642 1.270 1.000 8.354 93 SER A N 1
ATOM 778 C CA . SER A 1 93 ? 10.6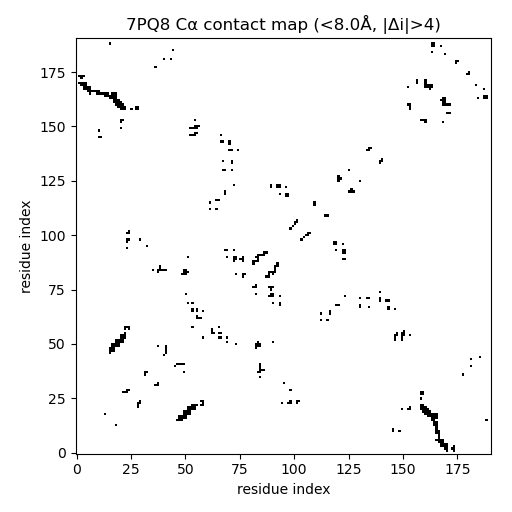27 -3.993 0.095 1.000 8.172 93 SER A CA 1
ATOM 779 C C . SER A 1 93 ? 9.594 -4.906 -0.570 1.000 7.833 93 SER A C 1
ATOM 780 O O . SER A 1 93 ? 8.491 -4.463 -0.886 1.000 7.813 93 SER A O 1
ATOM 783 N N . HIS A 1 94 ? 9.917 -6.203 -0.699 1.000 8.088 94 HIS A N 1
ATOM 784 C CA . HIS A 1 94 ? 8.951 -7.154 -1.285 1.000 8.588 94 HIS A CA 1
ATOM 785 C C . HIS A 1 94 ? 7.771 -7.367 -0.353 1.000 8.572 94 HIS A C 1
ATOM 786 O O . HIS A 1 94 ? 6.618 -7.359 -0.796 1.000 8.187 94 HIS A O 1
ATOM 793 N N . LYS A 1 95 ? 8.017 -7.510 0.933 1.000 8.953 95 LYS A N 1
ATOM 794 C CA . LYS A 1 95 ? 6.923 -7.713 1.899 1.000 9.760 95 LYS A CA 1
ATOM 795 C C . LYS A 1 95 ? 5.997 -6.508 1.921 1.000 9.171 95 LYS A C 1
ATOM 796 O O . LYS A 1 95 ? 4.782 -6.661 2.090 1.000 8.952 95 LYS A O 1
ATOM 802 N N . LEU A 1 96 ? 6.551 -5.322 1.856 1.000 8.506 96 LEU A N 1
ATOM 803 C CA . LEU A 1 96 ? 5.738 -4.096 1.863 1.000 8.175 96 LEU A CA 1
ATOM 804 C C . LEU A 1 96 ? 4.905 -4.020 0.586 1.000 8.038 96 LEU A C 1
ATOM 805 O O . LEU A 1 96 ? 3.693 -3.710 0.661 1.000 8.589 96 LEU A O 1
ATOM 810 N N . ALA A 1 97 ? 5.498 -4.222 -0.594 1.000 7.475 97 ALA A N 1
ATOM 811 C CA . ALA A 1 97 ? 4.700 -4.267 -1.834 1.000 7.890 97 ALA A CA 1
ATOM 812 C C . ALA A 1 97 ? 3.619 -5.350 -1.698 1.000 7.827 97 ALA A C 1
ATOM 813 O O . ALA A 1 97 ? 2.458 -5.101 -2.045 1.000 7.817 97 ALA A O 1
ATOM 815 N N . ASP A 1 98 ? 3.973 -6.502 -1.158 1.000 8.305 98 ASP A N 1
ATOM 816 C CA . ASP A 1 98 ? 3.029 -7.631 -1.064 1.000 8.880 98 ASP A CA 1
ATOM 817 C C . ASP A 1 98 ? 1.813 -7.227 -0.231 1.000 8.866 98 ASP A C 1
ATOM 818 O O . ASP A 1 98 ? 0.664 -7.475 -0.647 1.000 9.071 98 ASP A O 1
ATOM 823 N N A VAL A 1 99 ? 2.003 -6.649 0.958 0.500 8.907 99 VAL A N 1
ATOM 824 N N B VAL A 1 99 ? 2.019 -6.618 0.933 0.500 9.023 99 VAL A N 1
ATOM 825 C CA A VAL A 1 99 ? 0.810 -6.378 1.817 0.500 9.047 99 VAL A CA 1
ATOM 826 C CA B VAL A 1 99 ? 0.874 -6.340 1.846 0.500 9.251 99 VAL A CA 1
ATOM 827 C C A VAL A 1 99 ? -0.125 -5.391 1.114 0.500 8.923 99 VAL A C 1
ATOM 828 C C B VAL A 1 99 ? -0.091 -5.335 1.208 0.500 9.173 99 VAL A C 1
ATOM 829 O O A VAL A 1 99 ? -1.366 -5.602 1.166 0.500 8.736 99 VAL A O 1
ATOM 830 O O B VAL A 1 99 ? -1.314 -5.426 1.467 0.500 9.570 99 VAL A O 1
ATOM 837 N N . TYR A 1 100 ? 0.407 -4.365 0.447 1.000 8.819 100 TYR A N 1
ATOM 838 C CA . TYR A 1 100 ? -0.453 -3.365 -0.248 1.000 8.542 100 TYR A CA 1
ATOM 839 C C . TYR A 1 100 ? -1.129 -3.963 -1.495 1.000 8.539 100 TYR A C 1
ATOM 840 O O . TYR A 1 100 ? -2.332 -3.693 -1.727 1.000 8.639 100 TYR A O 1
ATOM 849 N N . PHE A 1 101 ? -0.413 -4.806 -2.271 1.000 8.359 101 PHE A N 1
ATOM 850 C CA . PHE A 1 101 ? -1.092 -5.541 -3.362 1.000 8.697 101 PHE A CA 1
ATOM 851 C C . PHE A 1 101 ? -2.213 -6.411 -2.766 1.000 9.112 101 PHE A C 1
ATOM 852 O O . PHE A 1 101 ? -3.316 -6.474 -3.333 1.000 9.966 101 PHE A O 1
ATOM 860 N N . VAL A 1 102 ? -1.953 -7.066 -1.645 1.000 9.879 102 VAL A N 1
ATOM 861 C CA . VAL A 1 102 ? -2.968 -7.978 -1.052 1.000 10.805 102 VAL A CA 1
ATOM 862 C C . VAL A 1 102 ? -4.158 -7.136 -0.579 1.000 11.144 102 VAL A C 1
ATOM 863 O O . VAL A 1 102 ? -5.323 -7.494 -0.823 1.000 11.167 102 VAL A O 1
ATOM 867 N N A SER A 1 103 ? -3.876 -6.023 0.097 0.500 10.617 103 SER A N 1
ATOM 868 N N B SER A 1 103 ? -3.875 -5.998 0.046 0.500 11.433 103 SER A N 1
ATOM 869 C CA A SER A 1 103 ? -4.902 -5.057 0.579 0.500 10.703 103 SER A CA 1
ATOM 870 C CA B SER A 1 103 ? -4.921 -5.102 0.602 0.500 12.030 103 SER A CA 1
ATOM 871 C C A SER A 1 103 ? -5.858 -4.695 -0.557 0.500 11.270 103 SER A C 1
ATOM 872 C C B SER A 1 103 ? -5.845 -4.598 -0.509 0.500 11.951 103 SER A C 1
ATOM 873 O O A SER A 1 103 ? -7.102 -4.744 -0.371 0.500 12.169 103 SER A O 1
ATOM 874 O O B SER A 1 103 ? -7.065 -4.414 -0.223 0.500 12.177 103 SER A O 1
ATOM 879 N N . TYR A 1 104 ? -5.294 -4.336 -1.698 1.000 11.539 104 TYR A N 1
ATOM 880 C CA . TYR A 1 104 ? -6.055 -3.730 -2.809 1.000 12.485 104 TYR A CA 1
ATOM 881 C C . TYR A 1 104 ? -6.717 -4.823 -3.654 1.000 13.277 104 TYR A C 1
ATOM 882 O O . TYR A 1 104 ? -7.950 -4.689 -3.919 1.000 16.236 104 TYR A O 1
ATOM 891 N N . PHE A 1 105 ? -5.977 -5.862 -4.069 1.000 12.327 105 PHE A N 1
ATOM 892 C CA . PHE A 1 105 ? -6.449 -6.886 -5.036 1.000 12.982 105 PHE A CA 1
ATOM 893 C C . PHE A 1 105 ? -7.094 -8.089 -4.350 1.000 13.593 105 PHE A C 1
ATOM 894 O O . PHE A 1 105 ? 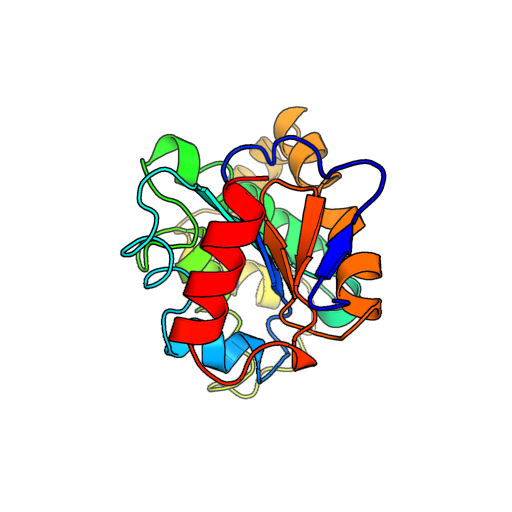-7.935 -8.744 -5.054 1.000 16.231 105 PHE A O 1
ATOM 902 N N . LEU A 1 106 ? -6.702 -8.490 -3.146 1.000 12.740 106 LEU A N 1
ATOM 903 C CA . LEU A 1 106 ? -7.357 -9.637 -2.465 1.000 13.014 106 LEU A CA 1
ATOM 904 C C . LEU A 1 106 ? -8.393 -9.110 -1.477 1.000 13.146 106 LEU A C 1
ATOM 905 O O . LEU A 1 106 ? -9.440 -9.780 -1.337 1.000 13.119 106 LEU A O 1
ATOM 910 N N . ASN A 1 107 ? -8.099 -8.043 -0.729 1.000 12.836 107 ASN A N 1
ATOM 911 C CA . ASN A 1 107 ? -8.939 -7.678 0.443 1.000 13.185 107 ASN A CA 1
ATOM 912 C C . ASN A 1 107 ? -9.919 -6.555 0.075 1.000 13.092 107 ASN A C 1
ATOM 913 O O . ASN A 1 107 ? -10.655 -6.121 0.988 1.000 13.507 107 ASN A O 1
ATOM 918 N N . LYS A 1 108 ? -9.953 -6.096 -1.174 1.000 13.472 108 LYS A N 1
ATOM 919 C CA . LYS A 1 108 ? -10.966 -5.111 -1.640 1.000 14.598 108 LYS A CA 1
ATOM 920 C C . LYS A 1 108 ? -10.889 -3.784 -0.873 1.000 14.867 108 LYS A C 1
ATOM 921 O O . LYS A 1 108 ? -11.903 -3.116 -0.755 1.000 14.728 108 LYS A O 1
ATOM 927 N N . GLN A 1 109 ? -9.739 -3.408 -0.340 1.000 14.828 109 GLN A N 1
ATOM 928 C CA . GLN A 1 109 ? -9.596 -2.113 0.370 1.000 17.110 109 GLN A CA 1
ATOM 929 C C . GLN A 1 109 ? -9.194 -1.051 -0.638 1.000 18.633 109 GLN A C 1
ATOM 930 O O . GLN A 1 109 ? -8.101 -1.155 -1.201 1.000 21.013 109 GLN A O 1
ATOM 936 N N A ARG A 1 110 ? -10.039 -0.056 -0.871 0.500 19.683 110 ARG A N 1
ATOM 937 N N B ARG A 1 110 ? -10.112 -0.112 -0.872 0.500 20.245 110 ARG A N 1
ATOM 938 C CA A ARG A 1 110 ? -9.717 1.115 -1.735 0.500 20.410 110 ARG A CA 1
ATOM 939 C CA B ARG A 1 110 ? -10.005 0.984 -1.871 0.500 21.558 110 ARG A CA 1
ATOM 940 C C A ARG A 1 110 ? -9.601 2.381 -0.886 0.500 21.498 110 ARG A C 1
ATOM 941 C C B ARG A 1 110 ? -10.210 2.375 -1.190 0.500 22.223 110 ARG A C 1
ATOM 942 O O A ARG A 1 110 ? -8.745 3.244 -1.173 0.500 22.896 110 ARG A O 1
ATOM 943 O O B ARG A 1 110 ? -10.169 3.369 -1.949 0.500 23.500 110 ARG A O 1
ATOM 958 N N . ASN A 1 111 ? -10.411 2.476 0.153 1.000 22.403 111 ASN A N 1
ATOM 959 C CA . ASN A 1 111 ? -10.503 3.729 0.957 1.000 23.297 111 ASN A CA 1
ATOM 960 C C . ASN A 1 111 ? -10.057 3.482 2.402 1.000 24.742 111 ASN A C 1
ATOM 961 O O . ASN A 1 111 ? -10.426 2.448 2.973 1.000 27.142 111 ASN A O 1
ATOM 966 N N . PHE A 1 112 ? -9.350 4.436 2.991 1.000 24.593 112 PHE A N 1
ATOM 967 C CA . PHE A 1 112 ? -9.026 4.481 4.439 1.000 25.103 112 PHE A CA 1
ATOM 968 C C . PHE A 1 112 ? -9.465 5.845 4.950 1.000 27.006 112 PHE A C 1
ATOM 969 O O . PHE A 1 112 ? -9.169 6.863 4.284 1.000 25.904 112 PHE A O 1
ATOM 977 N N . SER A 1 113 ? -10.134 5.880 6.102 1.000 29.532 113 SER A N 1
ATOM 978 C CA . SER A 1 113 ? -10.755 7.122 6.632 1.000 31.771 113 SER A CA 1
ATOM 979 C C . SER A 1 113 ? -9.674 7.992 7.263 1.000 32.196 113 SER A C 1
ATOM 980 O O . SER A 1 113 ? -9.915 9.198 7.491 1.000 33.745 113 SER A O 1
ATOM 983 N N . ASN A 1 114 ? -8.499 7.417 7.518 1.000 31.827 114 ASN A N 1
ATOM 984 C CA . ASN A 1 114 ? -7.334 8.234 7.905 1.000 31.523 114 ASN A CA 1
ATOM 985 C C . ASN A 1 114 ? -6.056 7.451 7.645 1.000 30.412 114 ASN A C 1
ATOM 986 O O . ASN A 1 114 ? -6.103 6.240 7.370 1.000 29.161 114 ASN A O 1
ATOM 991 N N . LEU A 1 115 ? -4.962 8.172 7.776 1.000 30.201 115 LEU A N 1
ATOM 992 C CA . LEU A 1 115 ? -3.609 7.652 7.523 1.000 30.055 115 LEU A CA 1
ATOM 993 C C . LEU A 1 115 ? -3.331 6.379 8.345 1.000 28.357 115 LEU A C 1
ATOM 994 O O . LEU A 1 115 ? -2.818 5.422 7.776 1.000 24.855 115 LEU A O 1
ATOM 999 N N . ASP A 1 116 ? -3.616 6.317 9.646 1.000 27.648 116 ASP A N 1
ATOM 1000 C CA . ASP A 1 116 ? -3.030 5.218 10.465 1.000 27.758 116 ASP A CA 1
ATOM 1001 C C . ASP A 1 116 ? -3.607 3.843 10.084 1.000 25.919 116 ASP A C 1
ATOM 1002 O O . ASP A 1 116 ? -2.854 2.854 10.190 1.000 23.299 116 ASP A O 1
ATOM 1007 N N . GLU A 1 117 ? -4.840 3.739 9.595 1.000 23.799 117 GLU A N 1
ATOM 1008 C CA . GLU A 1 117 ? -5.368 2.453 9.081 1.000 24.835 117 GLU A CA 1
ATOM 1009 C C . GLU A 1 117 ? -4.460 2.035 7.907 1.000 21.535 117 GLU A C 1
ATOM 1010 O O . GLU A 1 117 ? -4.052 0.857 7.830 1.000 21.777 117 GLU A O 1
ATOM 1016 N N . PHE A 1 118 ? -4.168 2.985 7.035 1.000 20.089 118 PHE A N 1
ATOM 1017 C CA . PHE A 1 118 ? -3.326 2.724 5.834 1.000 17.372 118 PHE A CA 1
ATOM 1018 C C . PHE A 1 118 ? -1.893 2.407 6.268 1.000 15.809 118 PHE A C 1
ATOM 1019 O O . PHE A 1 118 ? -1.317 1.377 5.826 1.000 14.492 118 PHE A O 1
ATOM 1027 N N . TYR A 1 119 ? -1.313 3.289 7.078 1.000 15.609 119 TYR A N 1
ATOM 1028 C CA . TYR A 1 119 ? 0.110 3.216 7.507 1.000 15.257 119 TYR A CA 1
ATOM 1029 C C . TYR A 1 119 ? 0.360 1.908 8.263 1.000 14.648 119 TYR A C 1
ATOM 1030 O O . TYR A 1 119 ? 1.387 1.277 8.081 1.000 12.780 119 TYR A O 1
ATOM 1039 N N . ASP A 1 120 ? -0.603 1.486 9.080 1.000 14.033 120 ASP A N 1
ATOM 1040 C CA . ASP A 1 120 ? -0.427 0.318 9.958 1.000 15.089 120 ASP A CA 1
ATOM 1041 C C . ASP A 1 120 ? -0.196 -0.947 9.139 1.000 13.960 120 ASP A C 1
ATOM 1042 O O . ASP A 1 120 ? 0.476 -1.831 9.630 1.000 13.632 120 ASP A O 1
ATOM 1047 N N . ILE A 1 121 ? -0.759 -1.049 7.925 1.000 13.981 121 ILE A N 1
ATOM 1048 C CA . ILE A 1 121 ? -0.584 -2.263 7.089 1.000 14.189 121 ILE A CA 1
ATOM 1049 C C . ILE A 1 121 ? 0.910 -2.416 6.819 1.000 12.632 121 ILE A C 1
ATOM 1050 O O . ILE A 1 121 ? 1.465 -3.505 7.010 1.000 12.372 121 ILE A O 1
ATOM 1055 N N . GLY A 1 122 ? 1.541 -1.312 6.403 1.000 11.995 122 GLY A N 1
ATOM 1056 C CA . GLY A 1 122 ? 2.982 -1.303 6.070 1.000 11.648 122 GLY A CA 1
ATOM 1057 C C . GLY A 1 122 ? 3.839 -1.542 7.302 1.000 11.154 122 GLY A C 1
ATOM 1058 O O . GLY A 1 122 ? 4.832 -2.296 7.275 1.000 11.066 122 GLY A O 1
ATOM 1059 N N . LEU A 1 123 ? 3.501 -0.863 8.387 1.000 11.008 123 LEU A N 1
ATOM 1060 C CA . LEU A 1 123 ? 4.282 -1.017 9.645 1.000 11.484 123 LEU A CA 1
ATOM 1061 C C . LEU A 1 123 ? 4.235 -2.473 10.116 1.000 11.576 123 LEU A C 1
ATOM 1062 O O . LEU A 1 123 ? 5.254 -3.009 10.516 1.000 11.950 123 LEU A O 1
ATOM 1067 N N . LYS A 1 124 ? 3.061 -3.117 10.092 1.000 12.577 124 LYS A N 1
ATOM 1068 C CA . LYS A 1 124 ? 2.913 -4.525 10.519 1.000 13.769 124 LYS A CA 1
ATOM 1069 C C . LYS A 1 124 ? 3.752 -5.419 9.607 1.000 13.319 124 LYS A C 1
ATOM 1070 O O . LYS A 1 124 ? 4.474 -6.335 10.083 1.000 13.880 124 LYS A O 1
ATOM 1076 N N . ALA A 1 125 ? 3.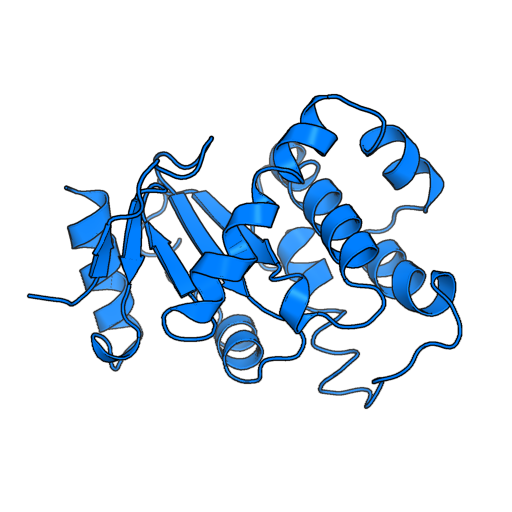748 -5.178 8.287 1.000 12.690 125 ALA A N 1
ATOM 1077 C CA . ALA A 1 125 ? 4.525 -6.054 7.367 1.000 13.341 125 ALA A CA 1
ATOM 1078 C C . ALA A 1 125 ? 6.009 -6.018 7.686 1.000 13.466 125 ALA A C 1
ATOM 1079 O O . ALA A 1 125 ? 6.711 -6.975 7.437 1.000 15.434 125 ALA A O 1
ATOM 1081 N N . MET A 1 126 ? 6.514 -4.874 8.132 1.000 12.722 126 MET A N 1
ATOM 1082 C CA . MET A 1 126 ? 7.962 -4.664 8.344 1.000 11.899 126 MET A CA 1
ATOM 1083 C C . MET A 1 126 ? 8.345 -4.861 9.815 1.000 12.406 126 MET A C 1
ATOM 1084 O O . MET A 1 126 ? 9.536 -4.686 10.110 1.000 13.919 126 MET A O 1
ATOM 1089 N N . ASN A 1 127 ? 7.355 -5.109 10.665 1.000 13.196 127 ASN A N 1
ATOM 1090 C CA . ASN A 1 127 ? 7.557 -5.286 12.132 1.000 14.355 127 ASN A CA 1
ATOM 1091 C C . ASN A 1 127 ? 8.272 -4.079 12.738 1.000 13.716 127 ASN A C 1
ATOM 1092 O O . ASN A 1 127 ? 9.205 -4.229 13.563 1.000 13.922 127 ASN A O 1
ATOM 1097 N N . VAL A 1 128 ? 7.805 -2.891 12.365 1.000 11.966 128 VAL A N 1
ATOM 1098 C CA . VAL A 1 128 ? 8.317 -1.626 12.947 1.000 11.584 128 VAL A CA 1
ATOM 1099 C C . VAL A 1 128 ? 7.141 -0.767 13.373 1.000 11.070 128 VAL A C 1
ATOM 1100 O O . VAL A 1 128 ? 6.005 -1.110 13.073 1.000 11.533 128 VAL A O 1
ATOM 1104 N N . ASN A 1 129 ? 7.439 0.323 14.060 1.000 11.035 129 ASN A N 1
ATOM 1105 C CA . ASN A 1 129 ? 6.373 1.249 14.496 1.000 10.923 129 ASN A CA 1
ATOM 1106 C C . ASN A 1 129 ? 6.581 2.601 13.821 1.000 11.228 129 ASN A C 1
ATOM 1107 O O . ASN A 1 129 ? 7.643 2.866 13.232 1.000 9.759 129 ASN A O 1
ATOM 1112 N N . LYS A 1 130 ? 5.565 3.442 13.950 1.000 11.335 130 LYS A N 1
ATOM 1113 C CA . LYS A 1 130 ? 5.532 4.735 13.235 1.000 12.096 130 LYS A CA 1
ATOM 1114 C C . LYS A 1 130 ? 6.717 5.581 13.685 1.000 11.439 130 LYS A C 1
ATOM 1115 O O . LYS A 1 130 ? 7.337 6.265 12.879 1.000 11.935 130 LYS A O 1
ATOM 1121 N N . ASN A 1 131 ? 7.026 5.584 14.972 1.000 11.213 131 ASN A N 1
ATOM 1122 C CA . ASN A 1 131 ? 8.109 6.441 15.487 1.000 11.148 131 ASN A CA 1
ATOM 1123 C C . ASN A 1 131 ? 9.475 6.008 14.947 1.000 10.927 131 ASN A C 1
ATOM 1124 O O . ASN A 1 131 ? 10.317 6.874 14.699 1.000 11.229 131 ASN A O 1
ATOM 1129 N N . GLU A 1 132 ? 9.721 4.707 14.816 1.000 11.109 132 GLU A N 1
ATOM 1130 C CA . GLU A 1 132 ? 10.991 4.225 14.210 1.000 11.327 132 GLU A CA 1
ATOM 1131 C C . GLU A 1 132 ? 11.085 4.752 12.781 1.000 10.973 132 GLU A C 1
ATOM 1132 O O . GLU A 1 132 ? 12.156 5.284 12.392 1.000 11.732 132 GLU A O 1
ATOM 1138 N N . VAL A 1 133 ? 9.983 4.717 12.039 1.000 10.508 133 VAL A N 1
ATOM 1139 C CA . VAL A 1 133 ? 10.011 5.260 10.655 1.000 10.864 133 VAL A CA 1
ATOM 1140 C C . VAL A 1 133 ? 10.244 6.770 10.728 1.000 11.728 133 VAL A C 1
ATOM 1141 O O . VAL A 1 133 ? 11.076 7.271 9.974 1.000 11.748 133 VAL A O 1
ATOM 1145 N N . LEU A 1 134 ? 9.575 7.481 11.633 1.000 12.205 134 LEU A N 1
ATOM 1146 C CA . LEU A 1 134 ? 9.708 8.960 11.736 1.000 14.062 134 LEU A CA 1
ATOM 1147 C C . LEU A 1 134 ? 11.155 9.327 12.034 1.000 13.586 134 LEU A C 1
ATOM 1148 O O . LEU A 1 134 ? 11.660 10.302 11.463 1.000 13.465 134 LEU A O 1
ATOM 1153 N N . ASN A 1 135 ? 11.819 8.601 12.928 1.000 13.125 135 ASN A N 1
ATOM 1154 C CA . ASN A 1 135 ? 13.234 8.907 13.258 1.000 14.051 135 ASN A CA 1
ATOM 1155 C C . ASN A 1 135 ? 14.128 8.707 12.033 1.000 13.347 135 ASN A C 1
ATOM 1156 O O . ASN A 1 135 ? 15.037 9.524 11.810 1.000 14.077 135 ASN A O 1
ATOM 1161 N N . PHE A 1 136 ? 13.896 7.705 11.214 1.000 11.960 136 PHE A N 1
ATOM 1162 C CA . PHE A 1 136 ? 14.617 7.512 9.934 1.000 11.602 136 PHE A CA 1
ATOM 1163 C C . PHE A 1 136 ? 14.299 8.658 8.975 1.000 11.148 136 PHE A C 1
ATOM 1164 O O . PHE A 1 136 ? 15.224 9.172 8.337 1.000 10.782 136 PHE A O 1
ATOM 1172 N N . LEU A 1 137 ? 13.058 9.084 8.883 1.000 11.333 137 LEU A N 1
ATOM 1173 C CA . LEU A 1 137 ? 12.674 10.142 7.915 1.000 11.645 137 LEU A CA 1
ATOM 1174 C C . LEU A 1 137 ? 13.420 11.431 8.228 1.000 12.352 137 LEU A C 1
ATOM 1175 O O . LEU A 1 137 ? 13.665 12.201 7.277 1.000 13.923 137 LEU A O 1
ATOM 1180 N N A ASN A 1 138 ? 13.784 11.629 9.496 0.500 12.401 138 ASN A N 1
ATOM 1181 N N B ASN A 1 138 ? 13.737 11.653 9.509 0.500 12.429 138 ASN A N 1
ATOM 1182 C CA A ASN A 1 138 ? 14.455 12.872 9.964 0.500 12.808 138 ASN A CA 1
ATOM 1183 C CA B ASN A 1 138 ? 14.477 12.859 9.978 0.500 12.826 138 ASN A CA 1
ATOM 1184 C C A ASN A 1 138 ? 15.970 12.768 9.770 0.500 12.695 138 ASN A C 1
ATOM 1185 C C B ASN A 1 138 ? 15.982 12.606 9.856 0.500 12.689 138 ASN A C 1
ATOM 1186 O O A ASN A 1 138 ? 16.699 13.347 10.577 0.500 12.845 138 ASN A O 1
ATOM 1187 O O B ASN A 1 138 ? 16.718 12.826 10.840 0.500 12.670 138 ASN A O 1
ATOM 1196 N N . THR A 1 139 ? 16.418 12.115 8.700 1.000 12.266 139 THR A N 1
ATOM 1197 C CA . THR A 1 139 ? 17.846 11.920 8.382 1.000 12.185 139 THR A CA 1
ATOM 1198 C C . THR A 1 139 ? 18.078 12.352 6.954 1.000 11.980 139 THR A C 1
ATOM 1199 O O . THR A 1 139 ? 17.202 12.269 6.089 1.000 11.441 139 THR A O 1
ATOM 1203 N N . PRO A 1 140 ? 19.285 12.856 6.655 1.000 12.195 140 PRO A N 1
ATOM 1204 C CA . PRO A 1 140 ? 19.572 13.288 5.298 1.000 12.568 140 PRO A CA 1
ATOM 1205 C C . PRO A 1 140 ? 19.407 12.163 4.276 1.000 12.290 140 PRO A C 1
ATOM 1206 O O . PRO A 1 140 ? 18.953 12.392 3.172 1.000 11.892 140 PRO A O 1
ATOM 1210 N N . LYS A 1 141 ? 19.759 10.937 4.650 1.000 12.762 141 LYS A N 1
ATOM 1211 C CA . LYS A 1 141 ? 19.711 9.808 3.690 1.000 13.081 141 LYS A CA 1
ATOM 1212 C C . LYS A 1 141 ? 18.252 9.470 3.328 1.000 11.712 141 LYS A C 1
ATOM 1213 O O . LYS A 1 141 ? 17.902 9.250 2.144 1.000 11.154 141 LYS A O 1
ATOM 1219 N N . ALA A 1 142 ? 17.344 9.496 4.272 1.000 11.010 142 ALA A N 1
ATOM 1220 C CA . ALA A 1 142 ? 15.920 9.276 3.983 1.000 10.950 142 ALA A CA 1
ATOM 1221 C C . ALA A 1 142 ? 15.423 10.336 2.983 1.000 11.075 142 ALA A C 1
ATOM 1222 O O . ALA A 1 142 ? 14.709 10.029 2.012 1.000 11.189 142 ALA A O 1
ATOM 1224 N N . LYS A 1 143 ? 15.759 11.615 3.220 1.000 11.391 143 LYS A N 1
ATOM 1225 C CA . LYS A 1 143 ? 15.334 12.708 2.321 1.000 11.435 143 LYS A CA 1
ATOM 1226 C C . LYS A 1 143 ? 15.887 12.468 0.915 1.000 10.978 143 LYS A C 1
ATOM 1227 O O . LYS A 1 143 ? 15.192 12.755 -0.061 1.000 11.630 143 LYS A O 1
ATOM 1233 N N . GLU A 1 144 ? 17.118 11.969 0.811 1.000 11.420 144 GLU A N 1
ATOM 1234 C CA . GLU A 1 144 ? 17.744 11.649 -0.493 1.000 12.024 144 GLU A CA 1
ATOM 1235 C C . GLU A 1 144 ? 16.951 10.536 -1.191 1.000 11.637 144 GLU A C 1
ATOM 1236 O O . GLU A 1 144 ? 16.686 10.620 -2.408 1.000 11.753 144 GLU A O 1
ATOM 1242 N N . ILE A 1 145 ? 16.636 9.454 -0.494 1.000 11.366 145 ILE A N 1
ATOM 1243 C CA . ILE A 1 145 ? 15.875 8.327 -1.104 1.000 11.755 145 ILE A CA 1
ATOM 1244 C C . ILE A 1 145 ? 14.515 8.856 -1.583 1.000 11.389 145 ILE A C 1
ATOM 1245 O O . ILE A 1 145 ? 14.076 8.512 -2.688 1.000 11.467 145 ILE A O 1
ATOM 1250 N N . LEU A 1 146 ? 13.812 9.676 -0.801 1.000 10.930 146 LEU A N 1
ATOM 1251 C CA . LEU A 1 146 ? 12.484 10.205 -1.166 1.000 11.205 146 LEU A CA 1
ATOM 1252 C C . LEU A 1 146 ? 12.587 11.107 -2.391 1.000 11.062 146 LEU A C 1
ATOM 1253 O O . LEU A 1 146 ? 11.718 11.075 -3.280 1.000 10.752 146 LEU A O 1
ATOM 1258 N N A SER A 1 147 ? 13.646 11.910 -2.469 0.500 11.019 147 SER A N 1
ATOM 1259 N N B SER A 1 147 ? 13.666 11.887 -2.443 0.500 11.377 147 SER A N 1
ATOM 1260 C CA A SER A 1 147 ? 13.897 12.770 -3.650 0.500 11.273 147 SER A CA 1
ATOM 1261 C CA B SER A 1 147 ? 14.000 12.775 -3.581 0.500 11.859 147 SER A CA 1
ATOM 1262 C C A SER A 1 147 ? 14.004 11.899 -4.891 0.500 11.109 147 SER A C 1
ATOM 1263 C C B SER A 1 147 ? 14.096 11.961 -4.867 0.500 11.351 147 SER A C 1
ATOM 1264 O O A SER A 1 147 ? 13.383 12.252 -5.933 0.500 11.228 147 SER A O 1
ATOM 1265 O O B SER A 1 147 ? 13.633 12.453 -5.918 0.500 10.768 147 SER A O 1
ATOM 1270 N N . GLU A 1 148 ? 14.756 10.797 -4.785 1.000 11.036 148 GLU A N 1
ATOM 1271 C CA . GLU A 1 148 ? 14.955 9.876 -5.930 1.000 11.132 148 GLU A CA 1
ATOM 1272 C C . GLU A 1 148 ? 13.579 9.402 -6.428 1.000 10.918 148 GLU A C 1
ATOM 1273 O O . GLU A 1 148 ? 13.346 9.335 -7.661 1.000 10.457 148 GLU A O 1
ATOM 1279 N N . PHE A 1 149 ? 12.656 9.087 -5.543 1.000 10.182 149 PHE A N 1
ATOM 1280 C CA . PHE A 1 149 ? 11.345 8.531 -5.927 1.000 10.034 149 PHE A CA 1
ATOM 1281 C C . PHE A 1 149 ? 10.556 9.587 -6.705 1.000 9.991 149 PHE A C 1
ATOM 1282 O O . PHE A 1 149 ? 9.636 9.217 -7.426 1.000 10.209 149 PHE A O 1
ATOM 1290 N N . GLN A 1 150 ? 10.894 10.869 -6.617 1.000 10.667 150 GLN A N 1
ATOM 1291 C CA . GLN A 1 150 ? 10.072 11.873 -7.337 1.000 11.542 150 GLN A CA 1
ATOM 1292 C C . GLN A 1 150 ? 10.185 11.639 -8.856 1.000 11.334 150 GLN A C 1
ATOM 1293 O O . GLN A 1 150 ? 9.240 11.964 -9.573 1.000 11.936 150 GLN A O 1
ATOM 1299 N N . ARG A 1 151 ? 11.296 11.073 -9.340 1.000 10.276 151 ARG A N 1
ATOM 1300 C CA . ARG A 1 151 ? 11.477 10.880 -10.797 1.000 10.525 151 ARG A CA 1
ATOM 1301 C C . ARG A 1 151 ? 10.495 9.800 -11.279 1.000 9.925 151 ARG A C 1
ATOM 1302 O O . ARG A 1 151 ? 10.307 9.666 -12.485 1.000 9.787 151 ARG A O 1
ATOM 1310 N N . ALA A 1 152 ? 9.944 8.981 -10.396 1.000 9.498 152 ALA A N 1
ATOM 1311 C CA . ALA A 1 152 ? 9.098 7.818 -10.787 1.000 9.492 152 ALA A CA 1
ATOM 1312 C C . ALA A 1 152 ? 7.850 8.293 -11.510 1.000 9.555 152 ALA A C 1
ATOM 1313 O O . ALA A 1 152 ? 7.341 7.567 -12.358 1.000 9.160 152 ALA A O 1
ATOM 1315 N N . ASN A 1 153 ? 7.345 9.485 -11.173 1.000 10.018 153 ASN A N 1
ATOM 1316 C CA . ASN A 1 153 ? 6.057 9.929 -11.765 1.000 10.239 153 ASN A CA 1
ATOM 1317 C C . ASN A 1 153 ? 6.209 10.151 -13.282 1.000 10.762 153 ASN A C 1
ATOM 1318 O O . ASN A 1 153 ? 5.415 9.644 -14.042 1.000 11.344 153 ASN A O 1
ATOM 1323 N N . ASP A 1 154 ? 7.209 10.925 -13.704 1.000 11.706 154 ASP A N 1
ATOM 1324 C CA . ASP A 1 154 ? 7.393 11.169 -15.159 1.000 12.224 154 ASP A CA 1
ATOM 1325 C C . ASP A 1 154 ? 7.812 9.864 -15.844 1.000 11.533 154 ASP A C 1
ATOM 1326 O O . ASP A 1 154 ? 7.422 9.634 -16.980 1.000 11.596 154 ASP A O 1
ATOM 1331 N N . ILE A 1 155 ? 8.602 9.026 -15.189 1.000 10.464 155 ILE A N 1
ATOM 1332 C CA . ILE A 1 155 ? 8.995 7.704 -15.740 1.000 10.254 155 ILE A CA 1
ATOM 1333 C C . ILE A 1 155 ? 7.722 6.912 -16.036 1.000 10.276 155 ILE A C 1
ATOM 1334 O O . ILE A 1 155 ? 7.586 6.360 -17.156 1.000 10.328 155 ILE A O 1
ATOM 1339 N N . ALA A 1 156 ? 6.760 6.873 -15.115 1.000 10.182 156 ALA A N 1
ATOM 1340 C CA . ALA A 1 156 ? 5.543 6.067 -15.292 1.000 10.477 156 ALA A CA 1
ATOM 1341 C C . ALA A 1 156 ? 4.675 6.629 -16.423 1.000 10.999 156 ALA A C 1
ATOM 1342 O O . ALA A 1 156 ? 3.926 5.873 -17.071 1.000 11.781 156 ALA A O 1
ATOM 1344 N N . LYS A 1 157 ? 4.704 7.938 -16.632 1.000 11.757 157 LYS A N 1
ATOM 1345 C CA . LYS A 1 157 ? 3.778 8.588 -17.593 1.000 12.972 157 LYS A CA 1
ATOM 1346 C C . LYS A 1 157 ? 4.170 8.207 -19.013 1.000 12.844 157 LYS A C 1
ATOM 1347 O O . LYS A 1 157 ? 3.284 8.177 -19.867 1.000 14.239 157 LYS A O 1
ATOM 1353 N N . THR A 1 158 ? 5.435 7.911 -19.268 1.000 12.064 158 THR A N 1
ATOM 1354 C CA . THR A 1 158 ? 5.892 7.708 -20.667 1.000 12.740 158 THR A CA 1
ATOM 1355 C C . THR A 1 158 ? 5.146 6.523 -21.306 1.000 12.419 158 THR A C 1
ATOM 1356 O O . THR A 1 158 ? 4.642 6.659 -22.450 1.000 13.827 158 THR A O 1
ATOM 1360 N N . TYR A 1 159 ? 5.144 5.347 -20.669 1.000 12.420 159 TYR A N 1
ATOM 1361 C CA . TYR A 1 159 ? 4.598 4.100 -21.275 1.000 12.702 159 TYR A CA 1
ATOM 1362 C C . TYR A 1 159 ? 3.623 3.390 -20.337 1.000 12.492 159 TYR A C 1
ATOM 1363 O O . TYR A 1 159 ? 3.186 2.303 -20.699 1.000 14.361 159 TYR A O 1
ATOM 1372 N N . GLY A 1 160 ? 3.445 3.869 -19.112 1.000 11.692 160 GLY A N 1
ATOM 1373 C CA . GLY A 1 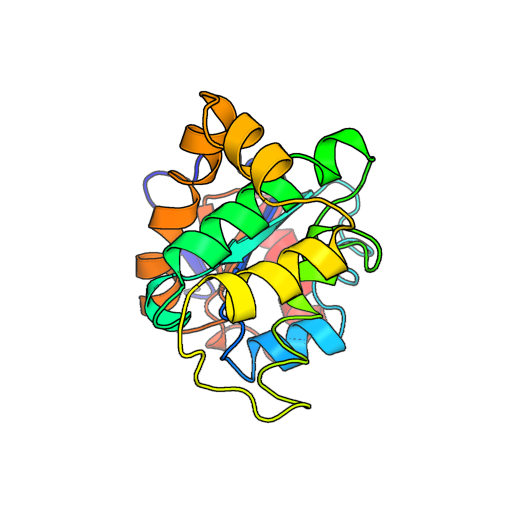160 ? 2.673 3.151 -18.088 1.000 11.546 160 GLY A CA 1
ATOM 1374 C C . GLY A 1 160 ? 3.577 2.300 -17.212 1.000 10.886 160 GLY A C 1
ATOM 1375 O O . GLY A 1 160 ? 4.805 2.336 -17.286 1.000 11.172 160 GLY A O 1
ATOM 1376 N N . THR A 1 161 ? 2.942 1.511 -16.366 1.000 10.694 161 THR A N 1
ATOM 1377 C CA . THR A 1 161 ? 3.634 0.725 -15.335 1.000 10.131 161 THR A CA 1
ATOM 1378 C C . THR A 1 161 ? 3.394 -0.749 -15.557 1.000 10.171 161 THR A C 1
ATOM 1379 O O . THR A 1 161 ? 2.376 -1.195 -16.131 1.000 10.363 161 THR A O 1
ATOM 1383 N N . PRO A 1 162 ? 4.322 -1.600 -15.084 1.000 9.366 162 PRO A N 1
ATOM 1384 C CA . PRO A 1 162 ? 5.613 -1.190 -14.523 1.000 9.077 162 PRO A CA 1
ATOM 1385 C C . PRO A 1 162 ? 6.581 -0.662 -15.589 1.000 8.368 162 PRO A C 1
ATOM 1386 O O . PRO A 1 162 ? 6.466 -1.006 -16.780 1.000 8.806 162 PRO A O 1
ATOM 1390 N N . ALA A 1 163 ? 7.522 0.178 -15.163 1.000 8.126 163 ALA A N 1
ATOM 1391 C CA . ALA A 1 163 ? 8.618 0.647 -16.001 1.000 7.831 163 ALA A CA 1
ATOM 1392 C C . ALA A 1 163 ? 9.944 0.199 -15.444 1.000 7.629 163 ALA A C 1
ATOM 1393 O O . ALA A 1 163 ? 10.187 0.415 -14.232 1.000 7.850 163 ALA A O 1
ATOM 1395 N N . PHE A 1 164 ? 10.725 -0.486 -16.247 1.000 7.852 164 PHE A N 1
ATOM 1396 C CA . PHE A 1 164 ? 12.037 -1.016 -15.833 1.000 7.822 164 PHE A CA 1
ATOM 1397 C C . PHE A 1 164 ? 13.125 -0.100 -16.383 1.000 7.883 164 PHE A C 1
ATOM 1398 O O . PHE A 1 164 ? 13.152 0.150 -17.626 1.000 8.193 164 PHE A O 1
ATOM 1406 N N . VAL A 1 165 ? 14.017 0.351 -15.547 1.000 7.839 165 VAL A N 1
ATOM 1407 C CA . VAL A 1 165 ? 15.122 1.271 -15.879 1.000 8.086 165 VAL A CA 1
ATOM 1408 C C . VAL A 1 165 ? 16.436 0.585 -15.545 1.000 8.108 165 VAL A C 1
ATOM 1409 O O . VAL A 1 165 ? 16.606 0.157 -14.381 1.000 7.827 165 VAL A O 1
ATOM 1413 N N . VAL A 1 166 ? 17.350 0.506 -16.498 1.000 8.774 166 VAL A N 1
ATOM 1414 C CA . VAL A 1 166 ? 18.660 -0.161 -16.312 1.000 9.349 166 VAL A CA 1
ATOM 1415 C C . VAL A 1 166 ? 19.747 0.896 -16.097 1.000 9.635 166 VAL A C 1
ATOM 1416 O O . VAL A 1 166 ? 19.862 1.850 -16.904 1.000 10.065 166 VAL A O 1
ATOM 1420 N N . ASN A 1 167 ? 20.496 0.738 -15.013 1.000 9.873 167 ASN A N 1
ATOM 1421 C CA . ASN A 1 167 ? 21.677 1.571 -14.652 1.000 10.703 167 ASN A CA 1
ATOM 1422 C C . ASN A 1 167 ? 21.298 3.050 -14.596 1.000 10.955 167 ASN A C 1
ATOM 1423 O O . ASN A 1 167 ? 22.146 3.904 -14.907 1.000 12.083 167 ASN A O 1
ATOM 1428 N N . GLY A 1 168 ? 20.073 3.366 -14.172 1.000 10.562 168 GLY A N 1
ATOM 1429 C CA . GLY A 1 168 ? 19.586 4.749 -13.993 1.000 10.881 168 GLY A CA 1
ATOM 1430 C C . GLY A 1 168 ? 19.423 5.471 -15.296 1.000 11.593 168 GLY A C 1
ATOM 1431 O O . GLY A 1 168 ? 19.111 6.693 -15.236 1.000 11.917 168 GLY A O 1
ATOM 1432 N N . LYS A 1 169 ? 19.552 4.812 -16.447 1.000 12.194 169 LYS A N 1
ATOM 1433 C CA . LYS A 1 169 ? 19.718 5.523 -17.726 1.000 13.938 169 LYS A CA 1
ATOM 1434 C C . LYS A 1 169 ? 18.767 5.033 -18.810 1.000 12.835 169 LYS A C 1
ATOM 1435 O O . LYS A 1 169 ? 18.311 5.854 -19.633 1.000 13.864 169 LYS A O 1
ATOM 1441 N N . TYR A 1 170 ? 18.495 3.737 -18.874 1.000 11.445 170 TYR A N 1
ATOM 1442 C CA . TYR A 1 170 ? 17.840 3.160 -20.071 1.000 11.553 170 TYR A CA 1
ATOM 1443 C C . TYR A 1 170 ? 16.501 2.598 -19.639 1.000 10.615 170 TYR A C 1
ATOM 1444 O O . TYR A 1 170 ? 16.429 1.579 -18.928 1.000 9.897 170 TYR A O 1
ATOM 1453 N N . GLN A 1 171 ? 15.453 3.289 -20.001 1.000 9.791 171 GLN A N 1
ATOM 1454 C CA . GLN A 1 171 ? 14.072 2.904 -19.629 1.000 9.560 171 GLN A CA 1
ATOM 1455 C C . GLN A 1 171 ? 13.491 2.035 -20.735 1.000 9.665 171 GLN A C 1
ATOM 1456 O O . GLN A 1 171 ? 13.423 2.481 -21.900 1.000 10.117 171 GLN A O 1
ATOM 1462 N N . ILE A 1 172 ? 13.135 0.792 -20.435 1.000 9.204 172 ILE A N 1
ATOM 1463 C CA . ILE A 1 172 ? 12.661 -0.201 -21.429 1.000 9.423 172 ILE A CA 1
ATOM 1464 C C . ILE A 1 172 ? 11.237 0.183 -21.845 1.000 9.440 172 ILE A C 1
ATOM 1465 O O . ILE A 1 172 ? 10.381 0.399 -21.008 1.000 9.468 172 ILE A O 1
ATOM 1470 N N . ASN A 1 173 ? 11.011 0.230 -23.157 1.000 9.733 173 ASN A N 1
ATOM 1471 C CA . ASN A 1 173 ? 9.677 0.366 -23.752 1.000 10.171 173 ASN A CA 1
ATOM 1472 C C . ASN A 1 173 ? 8.958 -0.977 -23.620 1.000 10.093 173 ASN A C 1
ATOM 1473 O O . ASN A 1 173 ? 9.439 -1.962 -24.179 1.000 10.355 173 ASN A O 1
ATOM 1478 N N . PRO A 1 174 ? 7.808 -1.064 -22.900 1.000 10.251 174 PRO A N 1
ATOM 1479 C CA . PRO A 1 174 ? 7.152 -2.365 -22.688 1.000 10.575 174 PRO A CA 1
ATOM 1480 C C . PRO A 1 174 ? 6.735 -3.020 -24.010 1.000 11.105 174 PRO A C 1
ATOM 1481 O O . PRO A 1 174 ? 6.651 -4.253 -24.075 1.000 11.562 174 PRO A O 1
ATOM 1485 N N . SER A 1 175 ? 6.527 -2.261 -25.073 1.000 11.436 175 SER A N 1
ATOM 1486 C CA . SER A 1 175 ? 6.123 -2.834 -26.383 1.000 11.669 175 SER A CA 1
ATOM 1487 C C . SER A 1 175 ? 7.289 -3.605 -26.991 1.000 12.241 175 SER A C 1
ATOM 1488 O O . SER A 1 175 ? 7.072 -4.366 -27.947 1.000 11.894 175 SER A O 1
ATOM 1491 N N . ALA A 1 176 ? 8.513 -3.395 -26.509 1.000 12.206 176 ALA A N 1
ATOM 1492 C CA . ALA A 1 176 ? 9.712 -4.014 -27.094 1.000 12.480 176 ALA A CA 1
ATOM 1493 C C . ALA A 1 176 ? 9.875 -5.458 -26.629 1.000 12.490 176 ALA A C 1
ATOM 1494 O O . ALA A 1 176 ? 10.804 -6.122 -27.122 1.000 13.817 176 ALA A O 1
ATOM 1496 N N . ILE A 1 177 ? 9.084 -5.925 -25.664 1.000 12.377 177 ILE A N 1
ATOM 1497 C CA . ILE A 1 177 ? 9.301 -7.278 -25.107 1.000 13.592 177 ILE A CA 1
ATOM 1498 C C . ILE A 1 177 ? 7.967 -8.013 -25.060 1.000 13.472 177 ILE A C 1
ATOM 1499 O O . ILE A 1 177 ? 6.919 -7.410 -24.779 1.000 12.796 177 ILE A O 1
ATOM 1504 N N . ASN A 1 178 ? 8.024 -9.313 -25.315 1.000 13.690 178 ASN A N 1
ATOM 1505 C CA . ASN A 1 178 ? 6.859 -10.233 -25.194 1.000 15.417 178 ASN A CA 1
ATOM 1506 C C . ASN A 1 178 ? 7.024 -11.086 -23.927 1.000 16.084 178 ASN A C 1
ATOM 1507 O O . ASN A 1 178 ? 6.107 -11.112 -23.089 1.000 20.379 178 ASN A O 1
ATOM 1512 N N . SER A 1 179 ? 8.218 -11.572 -23.668 1.000 13.652 179 SER A N 1
ATOM 1513 C CA . SER A 1 179 ? 8.474 -12.666 -22.708 1.000 13.119 179 SER A CA 1
ATOM 1514 C C . SER A 1 179 ? 9.415 -12.216 -21.608 1.000 12.269 179 SER A C 1
ATOM 1515 O O . SER A 1 179 ? 10.138 -11.216 -21.774 1.000 11.016 179 SER A O 1
ATOM 1518 N N . MET A 1 180 ? 9.504 -13.031 -20.570 1.000 11.866 180 MET A N 1
ATOM 1519 C CA . MET A 1 180 ? 10.545 -12.851 -19.538 1.000 11.516 180 MET A CA 1
ATOM 1520 C C . MET A 1 180 ? 11.939 -12.894 -20.179 1.000 11.671 180 MET A C 1
ATOM 1521 O O . MET A 1 180 ? 12.807 -12.097 -19.827 1.000 11.169 180 MET A O 1
ATOM 1526 N N . GLN A 1 181 ? 12.191 -13.841 -21.094 1.000 11.860 181 GLN A N 1
ATOM 1527 C CA . GLN A 1 181 ? 13.548 -13.928 -21.688 1.000 11.860 181 GLN A CA 1
ATOM 1528 C C . GLN A 1 181 ? 13.841 -12.697 -22.559 1.000 11.075 181 GLN A C 1
ATOM 1529 O O . GLN A 1 181 ? 14.971 -12.225 -22.612 1.000 10.942 181 GLN A O 1
ATOM 1535 N N . ASP A 1 182 ? 12.829 -12.147 -23.217 1.000 11.245 182 ASP A N 1
ATOM 1536 C CA . ASP A 1 182 ? 13.040 -10.885 -23.973 1.000 11.625 182 ASP A CA 1
ATOM 1537 C C . ASP A 1 182 ? 13.478 -9.758 -23.017 1.000 11.144 182 ASP A C 1
ATOM 1538 O O . ASP A 1 182 ? 14.366 -8.994 -23.320 1.000 11.082 182 ASP A O 1
ATOM 1543 N N . LEU A 1 183 ? 12.874 -9.698 -21.826 1.000 10.945 183 LEU A N 1
ATOM 1544 C CA . LEU A 1 183 ? 13.227 -8.695 -20.813 1.000 11.376 183 LEU A CA 1
ATOM 1545 C C . LEU A 1 183 ? 14.642 -8.941 -20.306 1.000 10.983 183 LEU A C 1
ATOM 1546 O O . LEU A 1 183 ? 15.440 -8.029 -20.290 1.000 10.863 183 LEU A O 1
ATOM 1551 N N . GLU A 1 184 ? 14.996 -10.201 -20.026 1.000 12.147 184 GLU A N 1
ATOM 1552 C CA . GLU A 1 184 ? 16.376 -10.529 -19.612 1.000 13.426 184 GLU A CA 1
ATOM 1553 C C . GLU A 1 184 ? 17.381 -10.090 -20.674 1.000 13.066 184 GLU A C 1
ATOM 1554 O O . GLU A 1 184 ? 18.400 -9.502 -20.369 1.000 12.921 184 GLU A O 1
ATOM 1560 N N . ASP A 1 185 ? 17.101 -10.420 -21.929 1.000 13.234 185 ASP A N 1
ATOM 1561 C CA . ASP A 1 185 ? 18.066 -10.147 -23.019 1.000 14.026 185 ASP A CA 1
ATOM 1562 C C . ASP A 1 185 ? 18.277 -8.644 -23.159 1.000 12.838 185 ASP A C 1
ATOM 1563 O O . ASP A 1 185 ? 19.404 -8.221 -23.397 1.000 13.127 185 ASP A O 1
ATOM 1568 N N . LEU A 1 186 ? 17.203 -7.863 -23.027 1.000 12.483 186 LEU A N 1
ATOM 1569 C CA . LEU A 1 186 ? 17.312 -6.402 -23.166 1.000 12.576 186 LEU A CA 1
ATOM 1570 C C . LEU A 1 186 ? 18.028 -5.835 -21.932 1.000 12.369 186 LEU A C 1
ATOM 1571 O O . LEU A 1 186 ? 18.856 -4.922 -22.079 1.000 12.367 186 LEU A O 1
ATOM 1576 N N . VAL A 1 187 ? 17.779 -6.371 -20.743 1.000 12.524 187 VAL A N 1
ATOM 1577 C CA . VAL A 1 187 ? 18.525 -5.901 -19.545 1.000 12.613 187 VAL A CA 1
ATOM 1578 C C . VAL A 1 187 ? 20.019 -6.200 -19.747 1.000 13.237 187 VAL A C 1
ATOM 1579 O O . VAL A 1 187 ? 20.845 -5.337 -19.436 1.000 13.057 187 VAL A O 1
ATOM 1583 N N . LYS A 1 188 ? 20.371 -7.355 -20.308 1.000 14.303 188 LYS A N 1
ATOM 1584 C CA . LYS A 1 188 ? 21.809 -7.631 -20.566 1.000 16.068 188 LYS A CA 1
ATOM 1585 C C . LYS A 1 188 ? 22.391 -6.588 -21.514 1.000 16.294 188 LYS A C 1
ATOM 1586 O O . LYS A 1 188 ? 23.464 -6.020 -21.217 1.000 16.685 188 LYS A O 1
ATOM 1592 N N . LYS A 1 189 ? 21.725 -6.338 -22.640 1.000 16.311 189 LYS A N 1
ATOM 1593 C CA . LYS A 1 189 ? 22.226 -5.382 -23.651 1.000 18.050 189 LYS A CA 1
ATOM 1594 C C . LYS A 1 189 ? 22.408 -4.018 -22.975 1.000 16.920 189 LYS A C 1
ATOM 1595 O O . LYS A 1 189 ? 23.448 -3.349 -23.126 1.000 16.886 189 LYS A O 1
ATOM 1601 N N . LEU A 1 190 ? 21.393 -3.562 -22.248 1.000 15.574 190 LEU A N 1
ATOM 1602 C CA . LEU A 1 190 ? 21.441 -2.183 -21.711 1.000 15.495 190 LEU A CA 1
ATOM 1603 C C . LEU A 1 190 ? 22.465 -2.086 -20.589 1.000 15.748 190 LEU A C 1
ATOM 1604 O O . LEU A 1 190 ? 23.064 -1.041 -20.508 1.000 16.242 190 LEU A O 1
ATOM 1609 N N . SER A 1 191 ? 22.666 -3.137 -19.806 1.000 15.957 191 SER A N 1
ATOM 1610 C CA . SER A 1 191 ? 23.574 -3.054 -18.638 1.000 17.186 191 SER A CA 1
ATOM 1611 C C . SER A 1 191 ? 25.022 -3.144 -19.138 1.000 19.087 191 SER A C 1
ATOM 1612 O O . SER A 1 191 ? 25.913 -2.731 -18.394 1.000 19.843 191 SER A O 1
ATOM 1615 N N . ASN A 1 192 ? 25.241 -3.540 -20.399 1.000 20.996 192 ASN A N 1
ATOM 1616 C CA . ASN A 1 192 ? 26.601 -3.641 -21.001 1.000 24.594 192 ASN A CA 1
ATOM 1617 C C . ASN A 1 192 ? 26.880 -2.480 -21.974 1.000 27.189 192 ASN A C 1
ATOM 1618 O O . ASN A 1 192 ? 27.924 -2.516 -22.653 1.000 27.928 192 ASN A O 1
ATOM 1623 N N . MET A 1 193 ? 26.045 -1.440 -21.994 1.000 30.414 193 MET A N 1
ATOM 1624 C CA . MET A 1 193 ? 26.298 -0.211 -22.792 1.000 33.834 193 MET A CA 1
ATOM 1625 C C . MET A 1 193 ? 27.311 0.664 -22.046 1.000 35.486 193 MET A C 1
ATOM 1626 O O . MET A 1 193 ? 27.178 0.854 -20.818 1.000 37.197 193 MET A O 1
#

InterPro domains:
  IPR001853 DSBA-like thioredoxin domain [PF01323] (39-208)
  IPR023205 Thiol:disulphide interchange protein DsbA/DsbL [cd03019] (25-209)
  IPR036249 Thioredoxin-like superfamily [SSF52833] (23-209)
  IPR050824 Bacterial Thiol:disulfide Interchange Protein DsbA [PTHR35891] (30-211)

Nearest PDB structures (foldseek):
  7pq8-assembly1_A  TM=1.005E+00  e=5.214E-35  Campylobacter jejuni
  7pq7-assembly2_B  TM=9.924E-01  e=5.141E-31  Campylobacter jejuni
  7pqf-assembly1_A  TM=9.659E-01  e=3.560E-21  Campylobacter jejuni
  3c7m-assembly2_B  TM=8.875E-01  e=3.684E-15  unclassified
  3l9u-assembly1_A  TM=8.919E-01  e=3.024E-14  Salmonella enterica subsp. enterica serovar Typhimurium str. SL1344

Radius of gyration: 15.8 Å; Cα contacts (8 Å, |Δi|>4): 293; chains: 1; bounding box: 38×28×48 Å

Secondary structure (DSSP, 8-state):
--SEEE-SSPPSS-SSEEEEEE-TT-HHHHHHHHHTHHHHHHHH-TTSEEEEEE-GGGS-TTHHHHHHHHHHHHHHHHHTT--TTSTTSHHHHHHHHHHIIIIIS-----SSHHHHHHHHHHHHT--HHHHHHHHTSHHHHHHHHHHTTHHHHHHHH-SSEEEETTTEEEPGGG-SSHHHHHHHHHHHHT-

Foldseek 3Di:
DPQWAWDPPFQPPAAQEKEWEAELQDVVRVVCLVVLLLLVLCVLRVRHAYAYQYAQVRHPDCSLLLLLLSLVQQVVQVVVVHHCSDCLRLNSLLSVLSNCCVVVVVDPDDPDDCVVNVSSCVSNVHDPVVSVVVCPDPSSVVSSVSSNVSNVLCVPAHPTWIDARSTIIGRPVQDDDSVSVSVVNVVVSVD

Solvent-accessible surface area: 9596 Å² total; per-residue (Å²): 142,128,15,38,61,73,20,140,95,52,5,69,97,6,120,86,1,0,0,10,0,2,0,12,68,13,104,112,2,22,70,53,28,128,111,15,1,17,68,68,0,52,125,45,30,100,138,23,62,1,10,19,0,0,2,20,125,77,0,32,134,22,19,150,36,0,6,25,0,4,0,10,0,18,71,62,4,111,108,87,66,60,15,6,2,66,69,75,0,23,8,38,81,0,1,51,43,1,3,42,4,37,45,109,87,156,60,170,132,16,113,81,44,63,92,2,5,78,36,0,13,180,21,9,140,32,80,92,90,84,0,88,89,14,25,115,49,117,115,0,142,77,11,36,70,9,2,105,69,0,19,107,6,6,145,68,78,32,16,14,3,9,0,0,37,0,80,19,1,4,22,60,96,43,36,153,53,37,122,56,3,43,87,17,0,123,99,0,26,116,125

Organism: Campylobacter jejuni (NCBI:txid197)

Sequence (191 aa):
NNSFITLNPSLPNNSSENSVIEAFSYKCIIHCYNHHKFGTLEKKLREAFPNLHFKLYPVSLMNGEFSKEMNELFAFAQYYKDEQNGKDASYSDSLSHKLADVVYFVSSYFLNKQRRNFSNLDEFYDIGLKAMNVNKNEVLNFLNNTPKAKEILSSEFQRANDIAKTYGTPAFVVNGKYQINPSAINSMQDLEDLVKKLSNM